Protein AF-A0A923VRP0-F1 (afdb_monomer_lite)

Structure (mmCIF, N/CA/C/O backbone):
data_AF-A0A923VRP0-F1
#
_entry.id   AF-A0A923VRP0-F1
#
loop_
_atom_site.group_PDB
_atom_site.id
_atom_site.type_symbol
_atom_site.label_atom_id
_atom_site.label_alt_id
_atom_site.label_comp_id
_atom_site.label_asym_id
_atom_site.label_entity_id
_atom_site.label_seq_id
_atom_site.pdbx_PDB_ins_code
_atom_site.Cartn_x
_atom_site.Cartn_y
_atom_site.Cartn_z
_atom_site.occupancy
_atom_site.B_iso_or_equiv
_atom_site.auth_seq_id
_atom_site.auth_comp_id
_atom_site.auth_asym_id
_atom_site.auth_atom_id
_atom_site.pdbx_PDB_model_num
ATOM 1 N N . MET A 1 1 ? 35.072 -9.575 -43.440 1.00 63.31 1 MET A N 1
ATOM 2 C CA . MET A 1 1 ? 34.930 -8.232 -42.820 1.00 63.31 1 MET A CA 1
ATOM 3 C C . MET A 1 1 ? 33.470 -7.856 -42.557 1.00 63.31 1 MET A C 1
ATOM 5 O O . MET A 1 1 ? 33.203 -7.221 -41.547 1.00 63.31 1 MET A O 1
ATOM 9 N N . SER A 1 2 ? 32.519 -8.255 -43.410 1.00 77.19 2 SER A N 1
ATOM 10 C CA . SER A 1 2 ? 31.075 -8.071 -43.173 1.00 77.19 2 SER A CA 1
ATOM 11 C C . SER A 1 2 ? 30.555 -8.844 -41.951 1.00 77.19 2 SER A C 1
ATOM 13 O O . SER A 1 2 ? 29.799 -8.286 -41.165 1.00 77.19 2 SER A O 1
ATOM 15 N N . GLU A 1 3 ? 31.011 -10.082 -41.735 1.00 80.25 3 GLU A N 1
ATOM 16 C CA . GLU A 1 3 ? 30.589 -10.917 -40.592 1.00 80.25 3 GLU A CA 1
ATOM 17 C C . GLU A 1 3 ? 30.989 -10.325 -39.232 1.00 80.25 3 GLU A C 1
ATOM 19 O O . GLU A 1 3 ? 30.172 -10.249 -38.318 1.00 80.25 3 GLU A O 1
ATOM 24 N N . SER A 1 4 ? 32.221 -9.819 -39.106 1.00 88.81 4 SER A N 1
ATOM 25 C CA . SER A 1 4 ? 32.680 -9.144 -37.888 1.00 88.81 4 SER A CA 1
ATOM 26 C C . SER A 1 4 ? 31.886 -7.866 -37.611 1.00 88.81 4 SER A C 1
ATOM 28 O O . SER A 1 4 ? 31.529 -7.605 -36.468 1.00 88.81 4 SER A O 1
ATOM 30 N N . LEU A 1 5 ? 31.567 -7.083 -38.648 1.00 90.88 5 LEU A N 1
ATOM 31 C CA . LEU A 1 5 ? 30.751 -5.875 -38.500 1.00 90.88 5 LEU A CA 1
ATOM 32 C C . LEU A 1 5 ? 29.321 -6.208 -38.058 1.00 90.88 5 LEU A C 1
ATOM 34 O O . LEU A 1 5 ? 28.798 -5.547 -37.165 1.00 90.88 5 LEU A O 1
ATOM 38 N N . ALA A 1 6 ? 28.713 -7.255 -38.621 1.00 90.69 6 ALA A N 1
ATOM 39 C CA . ALA A 1 6 ? 27.384 -7.712 -38.221 1.00 90.69 6 ALA A CA 1
ATOM 40 C C . ALA A 1 6 ? 27.342 -8.143 -36.743 1.00 90.69 6 ALA A C 1
ATOM 42 O O . ALA A 1 6 ? 26.419 -7.763 -36.022 1.00 90.69 6 ALA A O 1
ATOM 43 N N . LEU A 1 7 ? 28.367 -8.862 -36.268 1.00 92.69 7 LEU A N 1
ATOM 44 C CA . LEU A 1 7 ? 28.492 -9.243 -34.857 1.00 92.69 7 LEU A CA 1
ATOM 45 C C . LEU A 1 7 ? 28.600 -8.022 -33.935 1.00 92.69 7 LEU A C 1
ATOM 47 O O . LEU A 1 7 ? 27.875 -7.941 -32.945 1.00 92.69 7 LEU A O 1
ATOM 51 N N . TRP A 1 8 ? 29.454 -7.052 -34.271 1.00 94.19 8 TRP A N 1
ATOM 52 C CA . TRP A 1 8 ? 29.611 -5.830 -33.474 1.00 94.19 8 TRP A CA 1
ATOM 53 C C . TRP A 1 8 ? 28.339 -4.979 -33.440 1.00 94.19 8 TRP A C 1
ATOM 55 O O . TRP A 1 8 ? 27.974 -4.470 -32.381 1.00 94.19 8 TRP A O 1
ATOM 65 N N . ILE A 1 9 ? 27.627 -4.866 -34.564 1.00 93.75 9 ILE A N 1
ATOM 66 C CA . ILE A 1 9 ? 26.339 -4.163 -34.625 1.00 93.75 9 ILE A CA 1
ATOM 67 C C . ILE A 1 9 ? 25.303 -4.878 -33.753 1.00 93.75 9 ILE A C 1
ATOM 69 O O . ILE A 1 9 ? 24.656 -4.237 -32.927 1.00 93.75 9 ILE A O 1
ATOM 73 N N . SER A 1 10 ? 25.177 -6.202 -33.877 1.00 91.19 10 SER A N 1
ATOM 74 C CA . SER A 1 10 ? 24.257 -6.989 -33.048 1.00 91.19 10 SER A CA 1
ATOM 75 C C . SER A 1 10 ? 24.569 -6.845 -31.557 1.00 91.19 10 SER A C 1
ATOM 77 O O . SER A 1 10 ? 23.656 -6.684 -30.748 1.00 91.19 10 SER A O 1
ATOM 79 N N . ALA A 1 11 ? 25.850 -6.868 -31.181 1.00 90.56 11 ALA A N 1
ATOM 80 C CA . ALA A 1 11 ? 26.278 -6.680 -29.799 1.00 90.56 11 ALA A CA 1
ATOM 81 C C . ALA A 1 11 ? 25.928 -5.277 -29.275 1.00 90.56 11 ALA A C 1
ATOM 83 O O . ALA A 1 11 ? 25.394 -5.149 -28.173 1.00 90.56 11 ALA A O 1
ATOM 84 N N . ALA A 1 12 ? 26.166 -4.228 -30.069 1.00 92.38 12 ALA A N 1
ATOM 85 C CA . ALA A 1 12 ? 25.820 -2.856 -29.702 1.00 92.38 12 ALA A CA 1
ATOM 86 C C . ALA A 1 12 ? 24.303 -2.671 -29.521 1.00 92.38 12 ALA A C 1
ATOM 88 O O . ALA A 1 12 ? 23.871 -2.051 -28.547 1.00 92.38 12 ALA A O 1
ATOM 89 N N . VAL A 1 13 ? 23.493 -3.254 -30.414 1.00 91.75 13 VAL A N 1
ATOM 90 C CA . VAL A 1 13 ? 22.025 -3.239 -30.315 1.00 91.75 13 VAL A CA 1
ATOM 91 C C . VAL A 1 13 ? 21.561 -3.932 -29.036 1.00 91.75 13 VAL A C 1
ATOM 93 O O . VAL A 1 13 ? 20.775 -3.353 -28.287 1.00 91.75 13 VAL A O 1
ATOM 96 N N . LEU A 1 14 ? 22.076 -5.131 -28.742 1.00 88.31 14 LEU A N 1
ATOM 97 C CA . LEU A 1 14 ? 21.736 -5.866 -27.520 1.00 88.31 14 LEU A CA 1
ATOM 98 C C . LEU A 1 14 ? 22.118 -5.094 -26.253 1.00 88.31 14 LEU A C 1
ATOM 100 O O . LEU A 1 14 ? 21.339 -5.071 -25.297 1.00 88.31 14 LEU A O 1
ATOM 104 N N . LEU A 1 15 ? 23.280 -4.438 -26.247 1.00 89.69 15 LEU A N 1
ATOM 105 C CA . LEU A 1 15 ? 23.740 -3.637 -25.115 1.00 89.69 15 LEU A CA 1
ATOM 106 C C . LEU A 1 15 ? 22.813 -2.443 -24.880 1.00 89.69 15 LEU A C 1
ATOM 108 O O . LEU A 1 15 ? 22.281 -2.287 -23.781 1.00 89.69 15 LEU A O 1
ATOM 112 N N . PHE A 1 16 ? 22.576 -1.625 -25.908 1.00 90.19 16 PHE A N 1
ATOM 113 C CA . PHE A 1 16 ? 21.738 -0.432 -25.774 1.00 90.19 16 PHE A CA 1
ATOM 114 C C . PHE A 1 16 ? 20.305 -0.791 -25.363 1.00 90.19 16 PHE A C 1
ATOM 116 O O . PHE A 1 16 ? 19.703 -0.150 -24.499 1.00 90.19 16 PHE A O 1
ATOM 123 N N . TRP A 1 17 ? 19.777 -1.872 -25.930 1.00 87.44 17 TRP A N 1
ATOM 124 C CA . TRP A 1 17 ? 18.454 -2.381 -25.606 1.00 87.44 17 TRP A CA 1
ATOM 125 C C . TRP A 1 17 ? 18.354 -2.922 -24.170 1.00 87.44 17 TRP A C 1
ATOM 127 O O . TRP A 1 17 ? 17.382 -2.618 -23.474 1.00 87.44 17 TRP A O 1
ATOM 137 N N . SER A 1 18 ? 19.378 -3.632 -23.680 1.00 85.25 18 SER A N 1
ATOM 138 C CA . SER A 1 18 ? 19.443 -4.105 -22.287 1.00 85.25 18 SER A CA 1
ATOM 139 C C . SER A 1 18 ? 19.462 -2.942 -21.291 1.00 85.25 18 SER A C 1
ATOM 141 O O . SER A 1 18 ? 18.723 -2.957 -20.306 1.00 85.25 18 SER A O 1
ATOM 143 N N . VAL A 1 19 ? 20.248 -1.897 -21.575 1.00 89.88 19 VAL A N 1
ATOM 144 C CA . VAL A 1 19 ? 20.290 -0.670 -20.761 1.00 89.88 19 VAL A CA 1
ATOM 145 C C . VAL A 1 19 ? 18.926 0.026 -20.751 1.00 89.88 19 VAL A C 1
ATOM 147 O O . VAL A 1 19 ? 18.438 0.423 -19.692 1.00 89.88 19 VAL A O 1
ATOM 150 N N . GLY A 1 20 ? 18.269 0.131 -21.910 1.00 90.88 20 GLY A N 1
ATOM 151 C CA . GLY A 1 20 ? 16.928 0.708 -22.018 1.00 90.88 20 GLY A CA 1
ATOM 152 C C . GLY A 1 20 ? 15.885 -0.045 -21.185 1.00 90.88 20 GLY 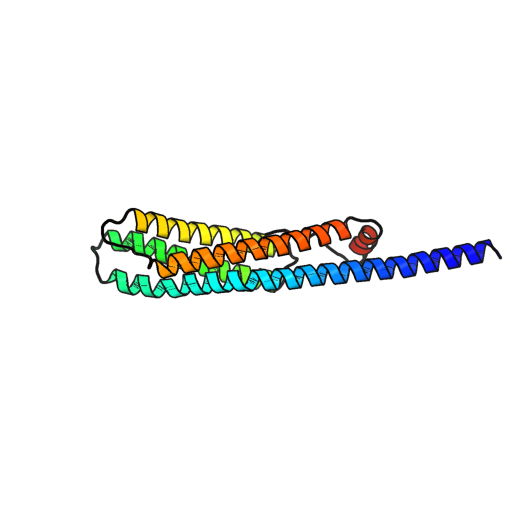A C 1
ATOM 153 O O . GLY A 1 20 ? 15.097 0.574 -20.464 1.00 90.88 20 GLY A O 1
ATOM 154 N N . ALA A 1 21 ? 15.902 -1.377 -21.233 1.00 88.50 21 ALA A N 1
ATOM 155 C CA . ALA A 1 21 ? 14.993 -2.211 -20.458 1.00 88.50 21 ALA A CA 1
ATOM 156 C C . ALA A 1 21 ? 15.256 -2.130 -18.948 1.00 88.50 21 ALA A C 1
ATOM 158 O O . ALA A 1 21 ? 14.307 -1.974 -18.179 1.00 88.50 21 ALA A O 1
ATOM 159 N N . TYR A 1 22 ? 16.522 -2.146 -18.523 1.00 88.88 22 TYR A N 1
ATOM 160 C CA . TYR A 1 22 ? 16.891 -1.952 -17.120 1.00 88.88 22 TYR A CA 1
ATOM 161 C C . TYR A 1 22 ? 16.396 -0.599 -16.590 1.00 88.88 22 TYR A C 1
ATOM 163 O O . TYR A 1 22 ? 15.708 -0.541 -15.570 1.00 88.88 22 TYR A O 1
ATOM 171 N N . ASN A 1 23 ? 16.643 0.488 -17.328 1.00 91.56 23 ASN A N 1
ATOM 172 C CA . ASN A 1 23 ? 16.182 1.825 -16.947 1.00 91.56 23 ASN A CA 1
ATOM 173 C C . ASN A 1 23 ? 14.650 1.911 -16.862 1.00 91.56 23 ASN A C 1
ATOM 175 O O . ASN A 1 23 ? 14.111 2.573 -15.972 1.00 91.56 23 ASN A O 1
ATOM 179 N N . ARG A 1 24 ? 13.928 1.220 -17.756 1.00 91.81 24 ARG A N 1
ATOM 180 C CA . ARG A 1 24 ? 12.463 1.108 -17.680 1.00 91.81 24 ARG A CA 1
ATOM 181 C C . ARG A 1 24 ? 12.020 0.401 -16.395 1.00 91.81 24 ARG A C 1
ATOM 183 O O . ARG A 1 24 ? 11.115 0.908 -15.738 1.00 91.81 24 ARG A O 1
ATOM 190 N N . LEU A 1 25 ? 12.644 -0.721 -16.028 1.00 91.06 25 LEU A N 1
ATOM 191 C CA . LEU A 1 25 ? 12.311 -1.460 -14.804 1.00 91.06 25 LEU A CA 1
ATOM 192 C C . LEU A 1 25 ? 12.580 -0.640 -13.541 1.00 91.06 25 LEU A C 1
ATOM 194 O O . LEU A 1 25 ? 11.729 -0.586 -12.658 1.00 91.06 25 LEU A O 1
ATOM 198 N N . VAL A 1 26 ? 13.721 0.051 -13.475 1.00 92.00 26 VAL A N 1
ATOM 199 C CA . VAL A 1 26 ? 14.051 0.943 -12.351 1.00 92.00 26 VAL A CA 1
ATOM 200 C C . VAL A 1 26 ? 13.012 2.056 -12.215 1.00 92.00 26 VAL A C 1
ATOM 202 O O . VAL A 1 26 ? 12.545 2.328 -11.110 1.00 92.00 26 VAL A O 1
ATOM 205 N N . ARG A 1 27 ? 12.587 2.657 -13.333 1.00 94.69 27 ARG A N 1
ATOM 206 C CA . ARG A 1 27 ? 11.542 3.689 -13.330 1.00 94.69 27 ARG A CA 1
ATOM 207 C C . ARG A 1 27 ? 10.198 3.152 -12.836 1.00 94.69 27 ARG A C 1
ATOM 209 O O . ARG A 1 27 ? 9.552 3.814 -12.034 1.00 94.69 27 ARG A O 1
ATOM 216 N N . LEU A 1 28 ? 9.784 1.968 -13.287 1.00 94.56 28 LEU A N 1
ATOM 217 C CA . LEU A 1 28 ? 8.538 1.342 -12.828 1.00 94.56 28 LEU A CA 1
ATOM 218 C C . LEU A 1 28 ? 8.600 0.987 -11.343 1.00 94.56 28 LEU A C 1
ATOM 220 O O . LEU A 1 28 ? 7.655 1.255 -10.612 1.00 94.56 28 LEU A O 1
ATOM 224 N N . ARG A 1 29 ? 9.741 0.475 -10.873 1.00 93.62 29 ARG A N 1
ATOM 225 C CA . ARG A 1 29 ? 9.968 0.227 -9.448 1.00 93.62 29 ARG A CA 1
ATOM 226 C C . ARG A 1 29 ? 9.809 1.510 -8.632 1.00 93.62 29 ARG A C 1
ATOM 228 O O . ARG A 1 29 ? 9.112 1.503 -7.626 1.00 93.62 29 ARG A O 1
ATOM 235 N N . ALA A 1 30 ? 10.411 2.613 -9.080 1.00 94.94 30 ALA A N 1
ATOM 236 C CA . ALA A 1 30 ? 10.257 3.913 -8.433 1.00 94.94 30 ALA A CA 1
ATOM 237 C C . ALA A 1 30 ? 8.797 4.405 -8.449 1.00 94.94 30 ALA A C 1
ATOM 239 O O . ALA A 1 30 ? 8.332 4.941 -7.448 1.00 94.94 30 ALA A O 1
ATOM 240 N N . ALA A 1 31 ? 8.058 4.178 -9.540 1.00 96.25 31 ALA A N 1
ATOM 241 C CA . ALA A 1 31 ? 6.637 4.515 -9.624 1.00 96.25 31 ALA A CA 1
ATOM 242 C C . ALA A 1 31 ? 5.792 3.742 -8.596 1.00 96.25 31 ALA A C 1
ATOM 244 O O . ALA A 1 31 ? 4.943 4.345 -7.947 1.00 96.25 31 ALA A O 1
ATOM 245 N N . VAL A 1 32 ? 6.069 2.450 -8.381 1.00 96.06 32 VAL A N 1
ATOM 246 C CA . VAL A 1 32 ? 5.401 1.655 -7.334 1.00 96.06 32 VAL A CA 1
ATOM 247 C C . VAL A 1 32 ? 5.694 2.215 -5.939 1.00 96.06 32 VAL A C 1
ATOM 249 O O . VAL A 1 32 ? 4.776 2.358 -5.138 1.00 96.06 32 VAL A O 1
ATOM 252 N N . LEU A 1 33 ? 6.947 2.591 -5.650 1.00 95.56 33 LEU A N 1
ATOM 253 C CA . LEU A 1 33 ? 7.315 3.192 -4.359 1.00 95.56 33 LEU A CA 1
ATOM 254 C C . LEU A 1 33 ? 6.601 4.529 -4.113 1.00 95.56 33 LEU A C 1
ATOM 256 O O . LEU A 1 33 ? 6.126 4.781 -3.009 1.00 95.56 33 LEU A O 1
ATOM 260 N N . LEU A 1 34 ? 6.505 5.373 -5.143 1.00 96.50 34 LEU A N 1
ATOM 261 C CA . LEU A 1 34 ? 5.777 6.641 -5.066 1.00 96.50 34 LEU A CA 1
ATOM 262 C C . LEU A 1 34 ? 4.274 6.419 -4.861 1.00 96.50 34 LEU A C 1
ATOM 264 O O . LEU A 1 34 ? 3.664 7.107 -4.046 1.00 96.50 34 LEU A O 1
ATOM 268 N N . ALA A 1 35 ? 3.683 5.447 -5.558 1.00 96.12 35 ALA A N 1
ATOM 269 C CA . ALA A 1 35 ? 2.276 5.106 -5.385 1.00 96.12 35 ALA A CA 1
ATOM 270 C C . ALA A 1 35 ? 1.994 4.532 -3.985 1.00 96.12 35 ALA A C 1
ATOM 272 O O . ALA A 1 35 ? 0.996 4.896 -3.371 1.00 96.12 35 ALA A O 1
ATOM 273 N N . PHE A 1 36 ? 2.902 3.719 -3.433 1.00 96.69 36 PHE A N 1
ATOM 274 C CA . PHE A 1 36 ? 2.786 3.231 -2.056 1.00 96.69 36 PHE A CA 1
ATOM 275 C C . PHE A 1 36 ? 2.818 4.377 -1.040 1.00 96.69 36 PHE A C 1
ATOM 277 O O . PHE A 1 36 ? 2.005 4.410 -0.122 1.00 96.69 36 PHE A O 1
ATOM 284 N N . ALA A 1 37 ? 3.711 5.355 -1.221 1.00 95.88 37 ALA A N 1
ATOM 285 C CA . ALA A 1 37 ? 3.769 6.524 -0.345 1.00 95.88 37 ALA A CA 1
ATOM 286 C C . ALA A 1 37 ? 2.447 7.319 -0.343 1.00 95.88 37 ALA A C 1
ATOM 288 O O . ALA A 1 37 ? 2.066 7.866 0.689 1.00 95.88 37 ALA A O 1
ATOM 289 N N . ALA A 1 38 ? 1.724 7.347 -1.469 1.00 95.75 38 ALA A N 1
ATOM 290 C CA . ALA A 1 38 ? 0.395 7.952 -1.546 1.00 95.75 38 ALA A CA 1
ATOM 291 C C . ALA A 1 38 ? -0.686 7.132 -0.815 1.00 95.75 38 ALA A C 1
ATOM 293 O O . ALA A 1 38 ? -1.626 7.715 -0.281 1.00 95.75 38 ALA A O 1
ATOM 294 N N . VAL A 1 39 ? -0.555 5.801 -0.765 1.00 96.00 39 VAL A N 1
ATOM 295 C CA . VAL A 1 39 ? -1.434 4.922 0.028 1.00 96.00 39 VAL A CA 1
ATOM 296 C C . VAL A 1 39 ? -1.165 5.068 1.522 1.00 96.00 39 VAL A C 1
ATOM 298 O O . VAL A 1 39 ? -2.102 5.084 2.311 1.00 96.00 39 VAL A O 1
ATOM 301 N N . GLU A 1 40 ? 0.095 5.214 1.927 1.00 96.25 40 GLU A N 1
ATOM 302 C CA . GLU A 1 40 ? 0.469 5.265 3.342 1.00 96.25 40 GLU A CA 1
ATOM 303 C C . GLU A 1 40 ? -0.226 6.402 4.104 1.00 96.25 40 GLU A C 1
ATOM 305 O O . GLU A 1 40 ? -0.610 6.210 5.255 1.00 96.25 40 GLU A O 1
ATOM 310 N N . VAL A 1 41 ? -0.410 7.565 3.473 1.00 96.25 41 VAL A N 1
ATOM 311 C CA . VAL A 1 41 ? -1.004 8.749 4.117 1.00 96.25 41 VAL A CA 1
ATOM 312 C C . VAL A 1 41 ? -2.394 8.451 4.702 1.00 96.25 41 VAL A C 1
ATOM 314 O O . VAL A 1 41 ? -2.524 8.518 5.925 1.00 96.25 41 VAL A O 1
ATOM 317 N N . PRO A 1 42 ? -3.413 8.053 3.911 1.00 96.69 42 PRO A N 1
ATOM 318 C CA . PRO A 1 42 ? -4.726 7.732 4.467 1.00 96.69 42 PRO A CA 1
ATOM 319 C C . PRO A 1 42 ? -4.704 6.522 5.412 1.00 96.69 42 PRO A C 1
ATOM 321 O O . PRO A 1 42 ? -5.472 6.507 6.367 1.00 96.69 42 PRO A O 1
ATOM 324 N N . LEU A 1 43 ? -3.821 5.529 5.214 1.00 96.25 43 LEU A N 1
ATOM 325 C CA . LEU A 1 43 ? -3.715 4.396 6.150 1.00 96.25 43 LEU A CA 1
ATOM 326 C C . LEU A 1 43 ? -3.233 4.845 7.539 1.00 96.25 43 LEU A C 1
ATOM 328 O O . LEU A 1 43 ? -3.738 4.369 8.553 1.00 96.25 43 LEU A O 1
ATOM 332 N N . ARG A 1 44 ? -2.275 5.778 7.604 1.00 96.56 44 ARG A N 1
ATOM 333 C CA . ARG A 1 44 ? -1.807 6.353 8.874 1.00 96.56 44 ARG A CA 1
ATOM 334 C C . ARG A 1 44 ? -2.879 7.192 9.542 1.00 96.56 44 ARG A C 1
ATOM 336 O O . ARG A 1 44 ? -3.111 7.016 10.732 1.00 96.56 44 ARG A O 1
ATOM 343 N N . GLU A 1 45 ? -3.555 8.042 8.773 1.00 96.62 45 GLU A N 1
ATOM 344 C CA . GLU A 1 45 ? -4.670 8.850 9.273 1.00 96.62 45 GLU A CA 1
ATOM 345 C C . GLU A 1 45 ? -5.792 7.958 9.839 1.00 96.62 45 GLU A C 1
ATOM 347 O O . GLU A 1 45 ? -6.347 8.277 10.886 1.00 96.62 45 GLU A O 1
ATOM 352 N N . GLN A 1 46 ? -6.084 6.803 9.222 1.00 94.50 46 GLN A N 1
ATOM 353 C CA . GLN A 1 46 ? -7.051 5.830 9.758 1.00 94.50 46 GLN A CA 1
ATOM 354 C C . GLN A 1 46 ? -6.608 5.228 11.097 1.00 94.50 46 GLN A C 1
ATOM 356 O O . GLN A 1 46 ? -7.419 5.111 12.017 1.00 94.50 46 GLN A O 1
ATOM 361 N N . VAL A 1 47 ? -5.332 4.850 11.224 1.00 94.31 47 VAL A N 1
ATOM 362 C CA . VAL A 1 47 ? -4.777 4.332 12.485 1.00 94.31 47 VAL A CA 1
ATOM 363 C C . VAL A 1 47 ? -4.846 5.395 13.582 1.00 94.31 47 VAL A C 1
ATOM 365 O O . VAL A 1 47 ? -5.286 5.098 14.691 1.00 94.31 47 VAL A O 1
ATOM 368 N N . GLU A 1 48 ? -4.446 6.628 13.276 1.00 94.62 48 GLU A N 1
ATOM 369 C CA . GLU A 1 48 ? -4.486 7.755 14.213 1.00 94.62 48 GLU A CA 1
ATOM 370 C C . GLU A 1 48 ? -5.926 8.071 14.643 1.00 94.62 48 GLU A C 1
ATOM 372 O O . GLU A 1 48 ? -6.191 8.230 15.838 1.00 94.62 48 GLU A O 1
ATOM 377 N N . LEU A 1 49 ? -6.874 8.068 13.698 1.00 93.25 49 LEU A N 1
ATOM 378 C CA . LEU A 1 49 ? -8.295 8.254 13.982 1.00 93.25 49 LEU A CA 1
ATOM 379 C C . LEU A 1 49 ? -8.807 7.159 14.928 1.00 93.25 49 LEU A C 1
ATOM 381 O O . LEU A 1 49 ? -9.355 7.481 15.980 1.00 93.25 49 LEU A O 1
ATOM 385 N N . ALA A 1 50 ? -8.553 5.881 14.631 1.00 90.56 50 ALA A N 1
ATOM 386 C CA . ALA A 1 50 ? -8.958 4.769 15.494 1.00 90.56 50 ALA A CA 1
ATOM 387 C C . ALA A 1 50 ? -8.361 4.873 16.911 1.00 90.56 50 ALA A C 1
ATOM 389 O O . ALA A 1 50 ? -9.068 4.686 17.902 1.00 90.56 50 ALA A O 1
ATOM 390 N N . GLN A 1 51 ? -7.079 5.231 17.030 1.00 89.44 51 GLN A N 1
ATOM 391 C CA . GLN A 1 51 ? -6.417 5.414 18.326 1.00 89.44 51 GLN A CA 1
ATOM 392 C C . GLN A 1 51 ? -6.991 6.592 19.120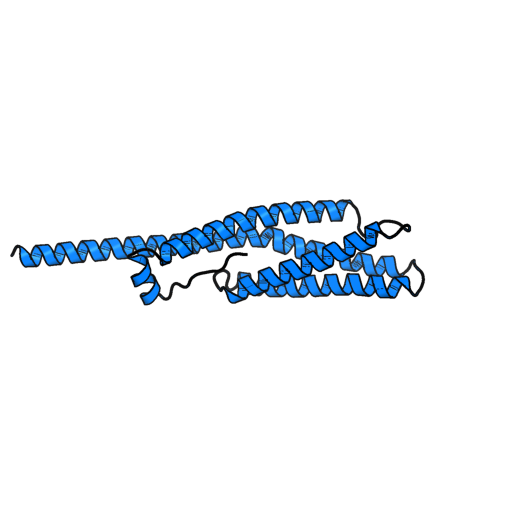 1.00 89.44 51 GLN A C 1
ATOM 394 O O . GLN A 1 51 ? -7.136 6.494 20.339 1.00 89.44 51 GLN A O 1
ATOM 399 N N . SER A 1 52 ? -7.369 7.683 18.448 1.00 88.56 52 SER A N 1
ATOM 400 C CA . SER A 1 52 ? -8.001 8.842 19.092 1.00 88.56 52 SER A CA 1
ATOM 401 C C . SER A 1 52 ? -9.403 8.555 19.641 1.00 88.56 52 SER A C 1
ATOM 403 O O . SER A 1 52 ? -9.892 9.309 20.481 1.00 88.56 52 SER A O 1
ATOM 405 N N . CYS A 1 53 ? -10.028 7.448 19.226 1.00 83.06 53 CYS A N 1
ATOM 406 C CA . CYS A 1 53 ? -11.317 7.019 19.759 1.00 83.06 53 CYS A CA 1
ATOM 407 C C . CYS A 1 53 ? -11.189 6.288 21.109 1.00 83.06 53 CYS A C 1
ATOM 409 O O . CYS A 1 53 ? -12.124 6.313 21.903 1.00 83.06 53 CYS A O 1
ATOM 411 N N . LEU A 1 54 ? -10.039 5.668 21.412 1.00 81.38 54 LEU A N 1
ATOM 412 C CA . LEU A 1 54 ? -9.853 4.858 22.629 1.00 81.38 54 LEU A CA 1
ATOM 413 C C . LEU A 1 54 ? -10.078 5.635 23.945 1.00 81.38 54 LEU A C 1
ATOM 415 O O . LEU A 1 54 ? -10.672 5.082 24.862 1.00 81.38 54 LEU A O 1
ATOM 419 N N . PRO A 1 55 ? -9.681 6.913 24.091 1.00 72.94 55 PRO A N 1
ATOM 420 C CA . PRO A 1 55 ? -9.996 7.680 25.298 1.00 72.94 55 PRO A CA 1
ATOM 421 C C . PRO A 1 55 ? -11.497 7.956 25.497 1.00 72.94 55 PRO A C 1
ATOM 423 O O . PRO A 1 55 ? -11.930 8.168 26.628 1.00 72.94 55 PRO A O 1
ATOM 426 N N . LEU A 1 56 ? -12.304 7.953 24.426 1.00 68.06 56 LEU A N 1
ATOM 427 C CA . LEU A 1 56 ? -13.759 8.149 24.515 1.00 68.06 56 LEU A CA 1
ATOM 428 C C . LEU A 1 56 ? -14.442 6.954 25.198 1.00 68.06 56 LEU A C 1
ATOM 430 O O . LEU A 1 56 ? -15.431 7.136 25.912 1.00 68.06 56 LEU A O 1
ATOM 434 N N . SER A 1 57 ? -13.879 5.749 25.054 1.00 65.25 57 SER A N 1
ATOM 435 C CA . SER A 1 57 ? -14.376 4.544 25.727 1.00 65.25 57 SER A CA 1
ATOM 436 C C . SER A 1 57 ? -14.199 4.611 27.245 1.00 65.25 57 SER A C 1
ATOM 438 O O . SER A 1 57 ? -15.079 4.214 28.003 1.00 65.25 57 SER A O 1
ATOM 440 N N . ALA A 1 58 ? -13.073 5.160 27.710 1.00 64.19 58 ALA A N 1
ATOM 441 C CA . ALA A 1 58 ? -12.794 5.290 29.138 1.00 64.19 58 ALA A CA 1
ATOM 442 C C . ALA A 1 58 ? -13.759 6.269 29.828 1.00 64.19 58 ALA A C 1
ATOM 444 O O . ALA A 1 58 ? -14.113 6.074 30.988 1.00 64.19 58 ALA A O 1
ATOM 445 N N . ASN A 1 59 ? -14.202 7.305 29.110 1.00 60.47 59 ASN A N 1
ATOM 446 C CA . ASN A 1 59 ? -15.135 8.302 29.635 1.00 60.47 59 ASN A CA 1
ATOM 447 C C . ASN A 1 59 ? -16.594 7.818 29.629 1.00 60.47 59 ASN A C 1
ATOM 449 O O . ASN A 1 59 ? -17.344 8.164 30.538 1.00 60.47 59 ASN A O 1
ATOM 453 N N . SER A 1 60 ? -16.998 7.019 28.637 1.00 57.16 60 SER A N 1
ATOM 454 C CA . SER A 1 60 ? -18.353 6.440 28.559 1.00 57.16 60 SER A CA 1
ATOM 455 C C . SER A 1 60 ? -18.578 5.326 29.588 1.00 57.16 60 SER A C 1
ATOM 457 O O . SER A 1 60 ? -19.670 5.218 30.141 1.00 57.16 60 SER A O 1
ATOM 459 N N . ALA A 1 61 ? -17.528 4.583 29.956 1.00 53.34 61 ALA A N 1
ATOM 460 C CA . ALA A 1 61 ? -17.593 3.539 30.983 1.00 53.34 61 ALA A CA 1
ATOM 461 C C . ALA A 1 61 ? -17.998 4.037 32.390 1.00 53.34 61 ALA A C 1
ATOM 463 O O . ALA A 1 61 ? -18.347 3.235 33.251 1.00 53.34 61 ALA A O 1
ATOM 464 N N . GLY A 1 62 ? -17.968 5.351 32.648 1.00 52.28 62 GLY A N 1
ATOM 465 C CA . GLY A 1 62 ? -18.403 5.931 33.921 1.00 52.28 62 GLY A CA 1
ATOM 466 C C . GLY A 1 62 ? -19.921 6.107 34.076 1.00 52.28 62 GLY A C 1
ATOM 467 O O . GLY A 1 62 ? -20.355 6.449 35.176 1.00 52.28 62 GLY A O 1
ATOM 468 N N . MET A 1 63 ? -20.721 5.928 33.012 1.00 53.69 63 MET A N 1
ATOM 469 C CA . MET A 1 63 ? -22.126 6.371 32.964 1.00 53.69 63 MET A CA 1
ATOM 470 C C . MET A 1 63 ? -23.206 5.271 32.804 1.00 53.69 63 MET A C 1
ATOM 472 O O . MET A 1 63 ? -24.375 5.603 32.998 1.00 53.69 63 MET A O 1
ATOM 476 N N . GLN A 1 64 ? -22.889 4.002 32.495 1.00 52.09 64 GLN A N 1
ATOM 477 C CA . GLN A 1 64 ? -23.891 2.945 32.204 1.00 52.09 64 GLN A CA 1
ATOM 478 C C . GLN A 1 64 ? -23.756 1.659 33.057 1.00 52.09 64 GLN A C 1
ATOM 480 O O . GLN A 1 64 ? -22.705 1.392 33.624 1.00 52.09 64 GLN A O 1
ATOM 485 N N . GLU A 1 65 ? -24.850 0.886 33.175 1.00 54.47 65 GLU A N 1
ATOM 486 C CA . GLU A 1 65 ? -25.007 -0.335 33.998 1.00 54.47 65 GLU A CA 1
ATOM 487 C C . GLU A 1 65 ? -24.032 -1.486 33.656 1.00 54.47 65 GLU A C 1
ATOM 489 O O . GLU A 1 65 ? -23.730 -1.757 32.495 1.00 54.47 65 GLU A O 1
ATOM 494 N N . ASP A 1 66 ? -23.630 -2.221 34.702 1.00 56.75 66 ASP A N 1
ATOM 495 C CA . ASP A 1 66 ? -22.506 -3.177 34.815 1.00 56.75 66 ASP A CA 1
ATOM 496 C C . ASP A 1 66 ? -22.382 -4.255 33.710 1.00 56.75 66 ASP A C 1
ATOM 498 O O . ASP A 1 66 ? -21.288 -4.733 33.433 1.00 56.75 66 ASP A O 1
ATOM 502 N N . VAL A 1 67 ? -23.479 -4.635 33.040 1.00 55.44 67 VAL A N 1
ATOM 503 C CA . VAL A 1 67 ? -23.475 -5.694 32.003 1.00 55.44 67 VAL A CA 1
ATOM 504 C C . VAL A 1 67 ? -23.201 -5.145 30.597 1.00 55.44 67 VAL A C 1
ATOM 506 O O . VAL A 1 67 ? -22.525 -5.802 29.814 1.00 55.44 67 VAL A O 1
ATOM 509 N N . LEU A 1 68 ? -23.664 -3.930 30.276 1.00 59.78 68 LEU A N 1
ATOM 510 C CA . LEU A 1 68 ? -23.389 -3.291 28.976 1.00 59.78 68 LEU A CA 1
ATOM 511 C C . LEU A 1 68 ? -21.944 -2.774 28.887 1.00 59.78 68 LEU A C 1
ATOM 513 O O . LEU A 1 68 ? -21.400 -2.608 27.796 1.00 59.78 68 LEU A O 1
A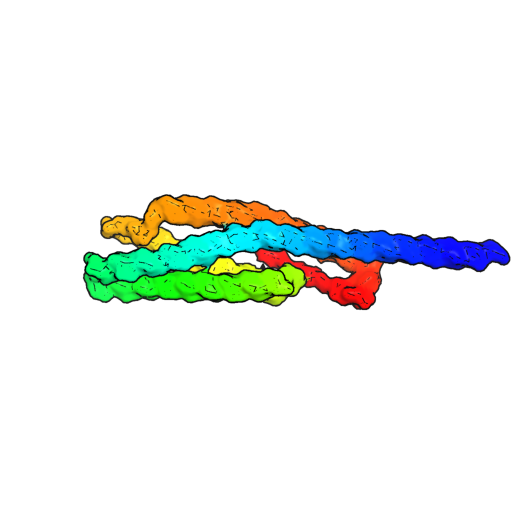TOM 517 N N . LEU A 1 69 ? -21.306 -2.551 30.041 1.00 61.97 69 LEU A N 1
ATOM 518 C CA . LEU A 1 69 ? -19.916 -2.108 30.132 1.00 61.97 69 LEU A CA 1
ATOM 519 C C . LEU A 1 69 ? -18.923 -3.152 29.601 1.00 61.97 69 LEU A C 1
ATOM 521 O O . LEU A 1 69 ? -17.944 -2.773 28.953 1.00 61.97 69 LEU A O 1
ATOM 525 N N . ASP A 1 70 ? -19.158 -4.444 29.851 1.00 65.94 70 ASP A N 1
ATOM 526 C CA . ASP A 1 70 ? -18.212 -5.508 29.486 1.00 65.94 70 ASP A CA 1
ATOM 527 C C . ASP A 1 70 ? -18.158 -5.704 27.959 1.00 65.94 70 ASP A C 1
ATOM 529 O O . ASP A 1 70 ? -17.080 -5.638 27.358 1.00 65.94 70 ASP A O 1
ATOM 533 N N . ASP A 1 71 ? -19.323 -5.784 27.303 1.00 70.56 71 ASP A N 1
ATOM 534 C CA . ASP A 1 71 ? -19.431 -5.919 25.843 1.00 70.56 71 ASP A CA 1
ATOM 535 C C . ASP A 1 71 ? -18.850 -4.699 25.110 1.00 70.56 71 ASP A C 1
ATOM 537 O O . ASP A 1 71 ? -18.022 -4.858 24.205 1.00 70.56 71 ASP A O 1
ATOM 541 N N . MET A 1 72 ? -19.175 -3.477 25.546 1.00 72.31 72 MET A N 1
ATOM 542 C CA . MET A 1 72 ? -18.599 -2.255 24.973 1.00 72.31 72 MET A CA 1
ATOM 543 C C . MET A 1 72 ? -17.080 -2.195 25.146 1.00 72.31 72 MET A C 1
ATOM 545 O O . MET A 1 72 ? -16.352 -1.885 24.198 1.00 72.31 72 MET A O 1
ATOM 549 N N . SER A 1 73 ? -16.563 -2.532 26.331 1.00 76.12 73 SER A N 1
ATOM 550 C CA . SER A 1 73 ? -15.117 -2.552 26.579 1.00 76.12 73 SER A CA 1
ATOM 551 C C . SER A 1 73 ? -14.384 -3.561 25.679 1.00 76.12 73 SER A C 1
ATOM 553 O O . SER A 1 73 ? -13.274 -3.293 25.198 1.00 76.12 73 SER A O 1
ATOM 555 N N . SER A 1 74 ? -15.024 -4.694 25.373 1.00 81.50 74 SER A N 1
ATOM 556 C CA . SER A 1 74 ? -14.492 -5.717 24.472 1.00 81.50 74 SER A CA 1
ATOM 557 C C . SER A 1 74 ? -14.399 -5.221 23.020 1.00 81.50 74 SER A C 1
ATOM 559 O O . SER A 1 74 ? -13.408 -5.479 22.331 1.00 81.50 74 SER A O 1
ATOM 561 N N . LEU A 1 75 ? -15.376 -4.429 22.566 1.00 84.44 75 LEU A N 1
ATOM 562 C CA . LEU A 1 75 ? -15.388 -3.848 21.224 1.00 84.44 75 LEU A CA 1
ATOM 563 C C . LEU A 1 75 ? -14.306 -2.771 21.068 1.00 84.44 75 LEU A C 1
ATOM 565 O O . LEU A 1 75 ? -13.528 -2.804 20.109 1.00 84.44 75 LEU A O 1
ATOM 569 N N . TRP A 1 76 ? -14.179 -1.881 22.054 1.00 83.62 76 TRP A N 1
ATOM 570 C CA . TRP A 1 76 ? -13.138 -0.852 22.083 1.00 83.62 76 TRP A CA 1
ATOM 571 C C . TRP A 1 76 ? -11.724 -1.439 22.171 1.00 83.62 76 TRP A C 1
ATOM 573 O O . TRP A 1 76 ? -10.822 -1.010 21.445 1.00 83.62 76 TRP A O 1
ATOM 583 N N . SER A 1 77 ? -11.517 -2.455 23.013 1.00 85.44 77 SER A N 1
ATOM 584 C CA . SER A 1 77 ? -10.228 -3.155 23.095 1.00 85.44 77 SER A CA 1
ATOM 585 C C . SER A 1 77 ? -9.903 -3.915 21.805 1.00 85.44 77 SER A C 1
ATOM 587 O O . SER A 1 77 ? -8.754 -3.890 21.355 1.00 85.44 77 SER A O 1
ATOM 589 N N . GLY A 1 78 ? -10.908 -4.506 21.150 1.00 88.81 78 GLY A N 1
ATOM 590 C CA . GLY A 1 78 ? -10.783 -5.115 19.827 1.00 88.81 78 GLY A CA 1
ATOM 591 C C . GLY A 1 78 ? -10.362 -4.113 18.747 1.00 88.81 78 GLY A C 1
ATOM 592 O O . GLY A 1 78 ? -9.459 -4.408 17.961 1.00 88.81 78 GLY A O 1
ATOM 593 N N . LEU A 1 79 ? -10.950 -2.911 18.738 1.00 89.69 79 LEU A N 1
ATOM 594 C CA . LEU A 1 79 ? -10.560 -1.828 17.830 1.00 89.69 79 LEU A CA 1
ATOM 595 C C . LEU A 1 79 ? -9.117 -1.369 18.086 1.00 89.69 79 LEU A C 1
ATOM 597 O O . LEU A 1 79 ? -8.339 -1.225 17.143 1.00 89.69 79 LEU A O 1
ATOM 601 N N . GLY A 1 80 ? -8.729 -1.196 19.352 1.00 90.12 80 GLY A N 1
ATOM 602 C CA . GLY A 1 80 ? -7.360 -0.829 19.723 1.00 90.12 80 GLY A CA 1
ATOM 603 C C . GLY A 1 80 ? -6.329 -1.886 19.314 1.00 90.12 80 GLY A C 1
ATOM 604 O O . GLY A 1 80 ? -5.268 -1.554 18.779 1.00 90.12 80 GLY A O 1
ATOM 605 N N . ALA A 1 81 ? -6.648 -3.169 19.497 1.00 92.25 81 ALA A N 1
ATOM 606 C CA . ALA A 1 81 ? -5.804 -4.272 19.045 1.00 92.25 81 ALA A CA 1
ATOM 607 C C . ALA A 1 81 ? -5.657 -4.286 17.514 1.00 92.25 81 ALA A C 1
ATOM 609 O O . ALA A 1 81 ? -4.537 -4.403 17.009 1.00 92.25 81 ALA A O 1
ATOM 610 N N . ALA A 1 82 ? -6.758 -4.090 16.780 1.00 94.38 82 ALA A N 1
ATOM 611 C CA . ALA A 1 82 ? -6.743 -3.977 15.324 1.00 94.38 82 ALA A CA 1
ATOM 612 C C . ALA A 1 82 ? -5.909 -2.773 14.848 1.00 94.38 82 ALA A C 1
ATOM 614 O O . ALA A 1 82 ? -5.111 -2.913 13.921 1.00 94.38 82 ALA A O 1
ATOM 615 N N . ALA A 1 83 ? -6.014 -1.619 15.519 1.00 94.25 83 ALA A N 1
ATOM 616 C CA . ALA A 1 83 ? -5.201 -0.428 15.250 1.00 94.25 83 ALA A CA 1
ATOM 617 C C . ALA A 1 83 ? -3.708 -0.681 15.417 1.00 94.25 83 ALA A C 1
ATOM 619 O O . ALA A 1 83 ? -2.917 -0.318 14.547 1.00 94.25 83 ALA A O 1
ATOM 620 N N . ASN A 1 84 ? -3.321 -1.351 16.498 1.00 93.88 84 ASN A N 1
ATOM 621 C CA . ASN A 1 84 ? -1.923 -1.677 16.753 1.00 93.88 84 ASN A CA 1
ATOM 622 C C . ASN A 1 84 ? -1.377 -2.691 15.740 1.00 93.88 84 ASN A C 1
ATOM 624 O O . ASN A 1 84 ? -0.268 -2.514 15.230 1.00 93.88 84 ASN A O 1
ATOM 628 N N . GLN A 1 85 ? -2.156 -3.724 15.404 1.00 95.06 85 GLN A N 1
ATOM 629 C CA . GLN A 1 85 ? -1.777 -4.697 14.378 1.00 95.06 85 GLN A CA 1
ATOM 630 C C . GLN A 1 85 ? -1.617 -4.030 13.006 1.00 95.06 85 GLN A C 1
ATOM 632 O O . GLN A 1 85 ? -0.633 -4.277 12.305 1.00 95.06 85 GLN A O 1
ATOM 637 N N . PHE A 1 86 ? -2.552 -3.154 12.640 1.00 95.69 86 PHE A N 1
ATOM 638 C CA . PHE A 1 86 ? -2.489 -2.387 11.404 1.00 95.69 86 PHE A CA 1
ATOM 639 C C . PHE A 1 86 ? -1.251 -1.482 11.388 1.00 95.69 86 PHE A C 1
ATOM 641 O O . PHE A 1 86 ? -0.437 -1.607 10.473 1.00 95.69 86 PHE A O 1
ATOM 648 N N . ALA A 1 87 ? -1.004 -0.691 12.433 1.00 95.81 87 ALA A N 1
ATOM 649 C CA . ALA A 1 87 ? 0.197 0.141 12.540 1.00 95.81 87 ALA A CA 1
ATOM 650 C C . ALA A 1 87 ? 1.500 -0.665 12.359 1.00 95.81 87 ALA A C 1
ATOM 652 O O . ALA A 1 87 ? 2.393 -0.253 11.614 1.00 95.81 87 ALA A O 1
ATOM 653 N N . ALA A 1 88 ? 1.597 -1.841 12.988 1.00 95.44 88 ALA A N 1
ATOM 654 C CA . ALA A 1 88 ? 2.758 -2.722 12.866 1.00 95.44 88 ALA A CA 1
ATOM 655 C C . ALA A 1 88 ? 2.931 -3.269 11.438 1.00 95.44 88 ALA A C 1
ATOM 657 O O . ALA A 1 88 ? 4.033 -3.234 10.885 1.00 95.44 88 ALA A O 1
ATOM 658 N N . SER A 1 89 ? 1.844 -3.732 10.811 1.00 95.88 89 SER A N 1
ATOM 659 C CA . SER A 1 89 ? 1.870 -4.219 9.425 1.00 95.88 89 SER A CA 1
ATOM 660 C C . SER A 1 89 ? 2.226 -3.113 8.425 1.00 95.88 89 SER A C 1
ATOM 662 O O . SER A 1 89 ? 2.989 -3.350 7.489 1.00 95.88 89 SER A O 1
ATOM 664 N N . LEU A 1 90 ? 1.757 -1.884 8.667 1.00 95.81 90 LEU A N 1
ATOM 665 C CA . LEU A 1 90 ? 2.054 -0.715 7.848 1.00 95.81 90 LEU A CA 1
ATOM 666 C C . LEU A 1 90 ? 3.531 -0.330 7.944 1.00 95.81 90 LEU A C 1
ATOM 668 O O . LEU A 1 90 ? 4.157 -0.052 6.923 1.00 95.81 90 LEU A O 1
ATOM 672 N N . ALA A 1 91 ? 4.115 -0.379 9.144 1.00 94.69 91 ALA A N 1
ATOM 673 C CA . ALA A 1 91 ? 5.549 -0.172 9.328 1.00 94.69 91 ALA A CA 1
ATOM 674 C C . ALA A 1 91 ? 6.381 -1.223 8.567 1.00 94.69 91 ALA A C 1
ATOM 676 O O . ALA A 1 91 ? 7.358 -0.871 7.902 1.00 94.69 91 ALA A O 1
ATOM 677 N N . GLY A 1 92 ? 5.963 -2.495 8.601 1.00 93.50 92 GLY A N 1
ATOM 678 C CA . GLY A 1 92 ? 6.590 -3.573 7.828 1.00 93.50 92 GLY A CA 1
ATOM 679 C C . GLY A 1 92 ? 6.487 -3.362 6.313 1.00 93.50 92 GLY A C 1
ATOM 680 O O . GLY A 1 92 ? 7.490 -3.447 5.601 1.00 93.50 92 GLY A O 1
ATOM 681 N N . ALA A 1 93 ? 5.300 -3.013 5.815 1.00 93.81 93 ALA A N 1
ATOM 682 C CA . ALA A 1 93 ? 5.076 -2.716 4.403 1.00 93.81 93 ALA A CA 1
ATOM 683 C C . ALA A 1 93 ? 5.845 -1.471 3.937 1.00 93.81 93 ALA A C 1
ATOM 685 O O . ALA A 1 93 ? 6.386 -1.469 2.838 1.00 93.81 93 ALA A O 1
ATOM 686 N N . ARG A 1 94 ? 5.993 -0.441 4.779 1.00 93.44 94 ARG A N 1
ATOM 687 C CA . ARG A 1 94 ? 6.813 0.740 4.464 1.00 93.44 94 ARG A CA 1
ATOM 688 C C . ARG A 1 94 ? 8.294 0.397 4.300 1.00 93.44 94 ARG A C 1
ATOM 690 O O . ARG A 1 94 ? 8.955 0.970 3.435 1.00 93.44 94 ARG A O 1
ATOM 697 N N . ALA A 1 95 ? 8.821 -0.530 5.100 1.00 91.94 95 ALA A N 1
ATOM 698 C CA . ALA A 1 95 ? 10.201 -0.994 4.953 1.00 91.94 95 ALA A CA 1
ATOM 699 C C . ALA A 1 95 ? 10.405 -1.776 3.642 1.00 91.94 95 ALA A C 1
ATOM 701 O O . ALA A 1 95 ? 11.435 -1.622 2.978 1.00 91.94 95 ALA A O 1
ATOM 702 N N . HIS A 1 96 ? 9.412 -2.578 3.242 1.00 90.25 96 HIS A N 1
ATOM 703 C CA . HIS A 1 96 ? 9.486 -3.443 2.065 1.00 90.25 96 HIS A CA 1
ATOM 704 C C . HIS A 1 96 ? 8.179 -3.441 1.241 1.00 90.25 96 HIS A C 1
ATOM 706 O O . HIS A 1 96 ? 7.481 -4.448 1.209 1.00 90.25 96 HIS A O 1
ATOM 712 N N . PRO A 1 97 ? 7.851 -2.362 0.506 1.00 87.12 97 PRO A N 1
ATOM 713 C CA . PRO A 1 97 ? 6.540 -2.205 -0.156 1.00 87.12 97 PRO A CA 1
ATOM 714 C C . PRO A 1 97 ? 6.355 -3.058 -1.418 1.00 87.12 97 PRO A C 1
ATOM 716 O O . PRO A 1 97 ? 5.256 -3.171 -1.948 1.00 87.12 97 PRO A O 1
ATOM 719 N N . LEU A 1 98 ? 7.442 -3.641 -1.929 1.00 88.88 98 LEU A N 1
ATOM 720 C CA . LEU A 1 98 ? 7.427 -4.574 -3.061 1.00 88.88 98 LEU A CA 1
ATOM 721 C C . LEU A 1 98 ? 7.435 -6.038 -2.607 1.00 88.88 98 LEU A C 1
ATOM 723 O O . LEU A 1 98 ? 7.410 -6.929 -3.455 1.00 88.88 98 LEU A O 1
ATOM 727 N N . ASP A 1 99 ? 7.527 -6.287 -1.299 1.00 92.75 99 ASP A N 1
ATOM 728 C CA . ASP A 1 99 ? 7.506 -7.635 -0.750 1.00 92.75 99 ASP A CA 1
ATOM 729 C C . ASP A 1 99 ? 6.048 -8.145 -0.703 1.00 92.75 99 ASP A C 1
ATOM 731 O O . ASP A 1 99 ? 5.177 -7.505 -0.099 1.00 92.75 99 ASP A O 1
ATOM 735 N N . PRO A 1 100 ? 5.731 -9.262 -1.384 1.00 91.31 100 PRO A N 1
ATOM 736 C CA . PRO A 1 100 ? 4.380 -9.814 -1.409 1.00 91.31 100 PRO A CA 1
ATOM 737 C C . PRO A 1 100 ? 3.862 -10.235 -0.026 1.00 91.31 100 PRO A C 1
ATOM 739 O O . PRO A 1 100 ? 2.644 -10.284 0.164 1.00 91.31 100 PRO A O 1
ATOM 742 N N . ASP A 1 101 ? 4.750 -10.535 0.926 1.00 93.31 101 ASP A N 1
ATOM 743 C CA . ASP A 1 101 ? 4.354 -10.991 2.259 1.00 93.31 101 ASP A CA 1
ATOM 744 C C . ASP A 1 101 ? 3.969 -9.813 3.163 1.00 93.31 101 ASP A C 1
ATOM 746 O O . ASP A 1 101 ? 2.944 -9.861 3.846 1.00 93.31 101 ASP A O 1
ATOM 750 N N . THR A 1 102 ? 4.723 -8.711 3.117 1.00 93.38 102 THR A N 1
ATOM 751 C CA . THR A 1 102 ? 4.401 -7.495 3.886 1.00 93.38 102 THR A CA 1
ATOM 752 C C . THR A 1 102 ? 3.124 -6.828 3.377 1.00 93.38 102 THR A C 1
ATOM 754 O O . THR A 1 102 ? 2.301 -6.380 4.173 1.00 93.38 102 THR A O 1
ATOM 757 N N . THR A 1 103 ? 2.917 -6.811 2.058 1.00 93.00 103 THR A N 1
ATOM 758 C CA . THR A 1 103 ? 1.695 -6.295 1.423 1.00 93.00 103 THR A CA 1
ATOM 759 C C . THR A 1 103 ? 0.479 -7.165 1.740 1.00 93.00 103 THR A C 1
ATOM 761 O O . THR A 1 103 ? -0.585 -6.632 2.047 1.00 93.00 103 THR A O 1
ATOM 764 N N . ALA A 1 104 ? 0.627 -8.495 1.763 1.00 94.38 104 ALA A N 1
ATOM 765 C CA . ALA A 1 104 ? -0.442 -9.396 2.194 1.00 94.38 104 ALA A CA 1
ATOM 766 C C . ALA A 1 104 ? -0.798 -9.215 3.678 1.00 94.38 104 ALA A C 1
ATOM 768 O O . ALA A 1 104 ? -1.979 -9.164 4.022 1.00 94.38 104 ALA A O 1
ATOM 769 N N . ALA A 1 105 ? 0.208 -9.084 4.548 1.00 94.88 105 ALA A N 1
ATOM 770 C CA . ALA A 1 105 ? -0.002 -8.821 5.969 1.00 94.88 105 ALA A CA 1
ATOM 771 C C . ALA A 1 105 ? -0.699 -7.472 6.203 1.00 94.88 105 ALA A C 1
ATOM 773 O O . ALA A 1 105 ? -1.618 -7.395 7.018 1.00 94.88 105 ALA A O 1
ATOM 774 N N . LEU A 1 106 ? -0.305 -6.431 5.459 1.00 96.12 106 LEU A N 1
ATOM 775 C CA . LEU A 1 106 ? -0.959 -5.124 5.494 1.00 96.12 106 LEU A CA 1
ATOM 776 C C . LEU A 1 106 ? -2.424 -5.218 5.059 1.00 96.12 106 LEU A C 1
ATOM 778 O O . LEU A 1 106 ? -3.297 -4.721 5.764 1.00 96.12 106 LEU A O 1
ATOM 782 N N . ASN A 1 107 ? -2.711 -5.894 3.944 1.00 95.38 107 ASN A N 1
ATOM 783 C CA . ASN A 1 107 ? -4.082 -6.054 3.462 1.00 95.38 107 ASN A CA 1
ATOM 784 C C . ASN A 1 107 ? -4.969 -6.802 4.474 1.00 95.38 107 ASN A C 1
ATOM 786 O O . ASN A 1 107 ? -6.086 -6.384 4.774 1.00 95.38 107 ASN A O 1
ATOM 790 N N . ALA A 1 108 ? -4.442 -7.872 5.076 1.00 96.25 108 ALA A N 1
ATOM 791 C CA . ALA A 1 108 ? -5.144 -8.592 6.133 1.00 96.25 108 ALA A CA 1
ATOM 792 C C . ALA A 1 108 ? -5.446 -7.685 7.341 1.00 96.25 108 ALA A C 1
ATOM 794 O O . ALA A 1 108 ? -6.557 -7.716 7.870 1.00 96.25 108 ALA A O 1
ATOM 795 N N . ALA A 1 109 ? -4.490 -6.850 7.757 1.00 96.12 109 ALA A N 1
ATOM 796 C CA . ALA A 1 109 ? -4.681 -5.933 8.875 1.00 96.12 109 ALA A CA 1
ATOM 797 C C . ALA A 1 109 ? -5.693 -4.812 8.568 1.00 96.12 109 ALA A C 1
ATOM 799 O O . ALA A 1 109 ? -6.499 -4.481 9.439 1.00 96.12 109 ALA A O 1
ATOM 800 N N . ILE A 1 110 ? -5.712 -4.290 7.333 1.00 95.06 110 ILE A N 1
ATOM 801 C CA . ILE A 1 110 ? -6.753 -3.360 6.858 1.00 95.06 110 ILE A CA 1
ATOM 802 C C . ILE A 1 110 ? -8.135 -4.013 6.998 1.00 95.06 110 ILE A C 1
ATOM 804 O O . ILE A 1 110 ? -9.039 -3.414 7.579 1.00 95.06 110 ILE A O 1
ATOM 808 N N . GLY A 1 111 ? -8.290 -5.262 6.547 1.00 95.38 111 GLY A N 1
ATOM 809 C CA . GLY A 1 111 ? -9.552 -5.996 6.677 1.00 95.38 111 GLY A CA 1
ATOM 810 C C . GLY A 1 111 ? -9.990 -6.192 8.134 1.00 95.38 111 GLY A C 1
ATOM 811 O O . GLY A 1 111 ? -11.154 -5.975 8.467 1.00 95.38 111 GLY A O 1
ATOM 812 N N . VAL A 1 112 ? -9.064 -6.547 9.033 1.00 95.62 112 VAL A N 1
ATOM 813 C CA . VAL A 1 112 ? -9.354 -6.685 10.475 1.00 95.62 112 VAL A CA 1
ATOM 814 C C . VAL A 1 112 ? -9.820 -5.361 11.084 1.00 95.62 112 VAL A C 1
ATOM 816 O O . VAL A 1 112 ? -10.805 -5.349 11.825 1.00 95.62 112 VAL A O 1
ATOM 819 N N . MET A 1 113 ? -9.161 -4.253 10.739 1.00 94.06 113 MET A N 1
ATOM 820 C CA . MET A 1 113 ? -9.554 -2.914 11.177 1.00 94.06 113 MET A CA 1
ATOM 821 C C . MET A 1 113 ? -10.959 -2.546 10.691 1.00 94.06 113 MET A C 1
ATOM 823 O O . MET A 1 113 ? -11.799 -2.135 11.488 1.00 94.06 113 MET A O 1
ATOM 827 N N . GLN A 1 114 ? -11.239 -2.736 9.401 1.00 92.75 114 GLN A N 1
ATOM 828 C CA . GLN A 1 114 ? -12.554 -2.449 8.826 1.00 92.75 114 GLN A CA 1
ATOM 829 C C . GLN A 1 114 ? -13.658 -3.265 9.508 1.00 92.75 114 GLN A C 1
ATOM 831 O O . GLN A 1 114 ? -14.705 -2.716 9.842 1.00 92.75 114 GLN A O 1
ATOM 836 N N . MET A 1 115 ? -13.412 -4.546 9.799 1.00 92.75 115 MET A N 1
ATOM 837 C CA . MET A 1 115 ? -14.361 -5.388 10.535 1.00 92.75 115 MET A CA 1
ATOM 838 C C . MET A 1 115 ? -14.567 -4.937 11.987 1.00 92.75 115 MET A C 1
ATOM 840 O O . MET A 1 115 ? -15.663 -5.098 12.523 1.00 92.75 115 MET A O 1
ATOM 844 N N . ALA A 1 116 ? -13.533 -4.428 12.661 1.00 91.38 116 ALA A N 1
ATOM 845 C CA . ALA A 1 116 ? -13.673 -3.872 14.009 1.00 91.38 116 ALA A CA 1
ATOM 846 C C . ALA A 1 116 ? -14.502 -2.576 13.984 1.00 91.38 116 ALA A C 1
ATOM 848 O O . ALA A 1 116 ? -15.440 -2.429 14.763 1.00 91.38 116 ALA A O 1
ATOM 849 N N . TRP A 1 117 ? -14.225 -1.689 13.024 1.00 89.75 117 TRP A N 1
ATOM 850 C CA . TRP A 1 117 ? -14.968 -0.445 12.825 1.00 89.75 117 TRP A CA 1
ATOM 851 C C . TRP A 1 117 ? -16.443 -0.676 12.456 1.00 89.75 117 TRP A C 1
ATOM 853 O O . TRP A 1 117 ? -17.342 0.005 12.944 1.00 89.75 117 TRP A O 1
ATOM 863 N N . GLN A 1 118 ? -16.722 -1.659 11.597 1.00 89.12 118 GLN A N 1
ATOM 864 C CA . GLN A 1 118 ? -18.091 -2.032 11.230 1.00 89.12 118 GLN A CA 1
ATOM 865 C C . GLN A 1 118 ? -18.883 -2.577 12.416 1.00 89.12 118 GLN A C 1
ATOM 867 O O . GLN A 1 118 ? -20.043 -2.209 12.571 1.00 89.12 118 GLN A O 1
ATOM 872 N N . ARG A 1 119 ? -18.264 -3.404 13.268 1.00 86.69 119 ARG A N 1
ATOM 873 C CA . ARG A 1 119 ? -18.909 -3.905 14.491 1.00 86.69 119 ARG A CA 1
ATOM 874 C C . ARG A 1 119 ? -19.310 -2.767 15.429 1.00 86.69 119 ARG A C 1
ATOM 876 O O . ARG A 1 119 ? -20.434 -2.770 15.908 1.00 86.69 119 ARG A O 1
ATOM 883 N N . MET A 1 120 ? -18.444 -1.766 15.598 1.00 83.12 120 MET A N 1
ATOM 884 C CA . MET A 1 120 ? -18.761 -0.568 16.386 1.00 83.12 120 MET A CA 1
ATOM 885 C C . MET A 1 120 ? -19.968 0.202 15.829 1.00 83.12 120 MET A C 1
ATOM 887 O O . MET A 1 120 ? -20.860 0.563 16.581 1.00 83.12 120 MET A O 1
ATOM 891 N N . GLN A 1 121 ? -20.028 0.423 14.511 1.00 82.50 121 GLN A N 1
ATOM 892 C CA . GLN A 1 121 ? -21.168 1.110 13.879 1.00 82.50 121 GLN A CA 1
ATOM 893 C C . GLN A 1 121 ? -22.476 0.311 13.966 1.00 82.50 121 GLN A C 1
ATOM 895 O O . GLN A 1 121 ? -23.556 0.890 14.025 1.00 82.50 121 GLN A O 1
ATOM 900 N N . GLN A 1 122 ? -22.402 -1.022 13.912 1.00 81.06 122 GLN A N 1
ATOM 901 C CA . GLN A 1 122 ? -23.588 -1.872 14.015 1.00 81.06 122 GLN A CA 1
ATOM 902 C C . GLN A 1 122 ? -24.189 -1.838 15.416 1.00 81.06 122 GLN A C 1
ATOM 904 O O . GLN A 1 122 ? -25.412 -1.808 15.531 1.00 81.06 122 GLN A O 1
ATOM 909 N N . ASP A 1 123 ? -23.345 -1.832 16.444 1.00 74.88 123 ASP A N 1
ATOM 910 C CA . ASP A 1 123 ? -23.775 -1.729 17.837 1.00 74.88 123 ASP A CA 1
ATOM 911 C C . ASP A 1 123 ? -24.402 -0.352 18.123 1.00 74.88 123 ASP A C 1
ATOM 913 O O . ASP A 1 123 ? -25.531 -0.270 18.600 1.00 74.88 123 ASP A O 1
ATOM 917 N N . ASP A 1 124 ? -23.750 0.717 17.647 1.00 67.62 124 ASP A N 1
ATOM 918 C CA . ASP A 1 124 ? -24.237 2.106 17.686 1.00 67.62 124 ASP A CA 1
ATOM 919 C C . ASP A 1 124 ? -25.649 2.274 17.096 1.00 67.62 124 ASP A C 1
ATOM 921 O O . ASP A 1 124 ? -26.483 3.008 17.616 1.00 67.62 124 ASP A O 1
ATOM 925 N N . ALA A 1 125 ? -25.940 1.562 16.003 1.00 60.16 125 ALA A N 1
ATOM 926 C CA . ALA A 1 125 ? -27.240 1.614 15.338 1.00 60.16 125 ALA A CA 1
ATOM 927 C C . ALA A 1 125 ? -28.352 0.854 16.086 1.00 60.16 125 ALA A C 1
ATOM 929 O O . ALA A 1 125 ? -29.532 1.110 15.832 1.00 60.16 125 ALA A O 1
ATOM 930 N N . HIS A 1 126 ? -28.000 -0.103 16.951 1.00 57.81 126 HIS A N 1
ATOM 931 C CA . HIS A 1 126 ? -28.958 -0.888 17.735 1.00 57.81 126 HIS A CA 1
ATOM 932 C C . HIS A 1 126 ? -29.196 -0.308 19.134 1.00 57.81 126 HIS A C 1
ATOM 934 O O . HIS A 1 126 ? -30.210 -0.646 19.751 1.00 57.81 126 HIS A O 1
ATOM 940 N N . ASP A 1 127 ? -28.314 0.569 19.619 1.00 62.41 127 ASP A N 1
ATOM 941 C CA . ASP A 1 127 ? -28.464 1.192 20.926 1.00 62.41 127 ASP A CA 1
ATOM 942 C C . ASP A 1 127 ? -29.459 2.371 20.892 1.00 62.41 127 ASP A C 1
ATOM 944 O O . ASP A 1 127 ? -29.271 3.395 20.233 1.00 62.41 127 ASP A O 1
ATOM 948 N N . LEU A 1 128 ? -30.560 2.233 21.634 1.00 53.84 128 LEU A N 1
ATOM 949 C CA . LEU A 1 128 ? -31.568 3.285 21.815 1.00 53.84 128 LEU A CA 1
ATOM 950 C C . LEU A 1 128 ? -31.106 4.367 22.814 1.00 53.84 128 LEU A C 1
ATOM 952 O O . LEU A 1 128 ? -31.808 5.367 22.984 1.00 53.84 128 LEU A O 1
ATOM 956 N N . ALA A 1 129 ? -29.961 4.174 23.483 1.00 53.97 129 ALA A N 1
ATOM 957 C CA . ALA A 1 129 ? -29.410 5.085 24.487 1.00 53.97 129 ALA A CA 1
ATOM 958 C C . ALA A 1 129 ? -28.604 6.267 23.905 1.00 53.97 129 ALA A C 1
ATOM 960 O O . ALA A 1 129 ? -28.276 7.197 24.647 1.00 53.97 129 ALA A O 1
ATOM 961 N N . GLY A 1 130 ? -28.348 6.285 22.592 1.00 53.81 130 GLY A N 1
ATOM 962 C CA . GLY A 1 130 ? -27.626 7.350 21.885 1.00 53.81 130 GLY A CA 1
ATOM 963 C C . GLY A 1 130 ? -26.319 6.867 21.251 1.00 53.81 130 GLY A C 1
ATOM 964 O O . GLY A 1 130 ? -25.834 5.791 21.569 1.00 53.81 130 GLY A O 1
ATOM 965 N N . ALA A 1 131 ? -25.750 7.669 20.345 1.00 59.62 131 ALA A N 1
ATOM 966 C CA . ALA A 1 131 ? -24.599 7.243 19.552 1.00 59.62 131 ALA A CA 1
ATOM 967 C C . ALA A 1 131 ? -23.300 7.126 20.392 1.00 59.62 131 ALA A C 1
ATOM 969 O O . ALA A 1 131 ? -22.768 8.132 20.870 1.00 59.62 131 ALA A O 1
ATOM 970 N N . ALA A 1 132 ? -22.763 5.912 20.521 1.00 64.88 132 ALA A N 1
ATOM 971 C CA . ALA A 1 132 ? -21.414 5.558 20.952 1.00 64.88 132 ALA A CA 1
ATOM 972 C C . ALA A 1 132 ? -20.312 6.170 20.064 1.00 64.88 132 ALA A C 1
ATOM 974 O O . ALA A 1 132 ? -19.207 6.437 20.547 1.00 64.88 132 ALA A O 1
ATOM 975 N N . LEU A 1 133 ? -20.592 6.421 18.778 1.00 74.31 13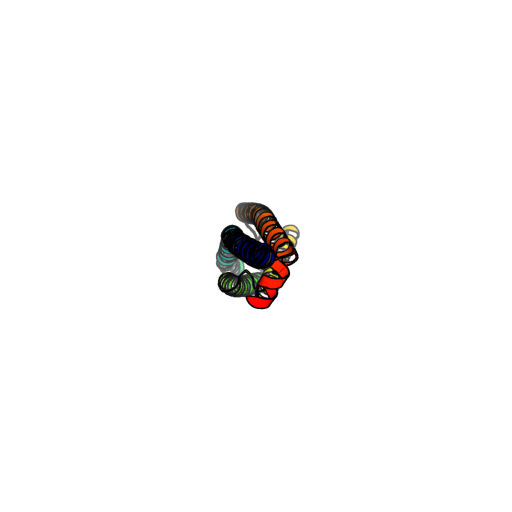3 LEU A N 1
ATOM 976 C CA . LEU A 1 133 ? -19.658 7.059 17.843 1.00 74.31 133 LEU A CA 1
ATOM 977 C C . LEU A 1 133 ? -20.174 8.423 17.360 1.00 74.31 133 LEU A C 1
ATOM 979 O O . LEU A 1 133 ? -21.189 8.479 16.666 1.00 74.31 133 LEU A O 1
ATOM 983 N N . PRO A 1 134 ? -19.446 9.527 17.616 1.00 80.75 134 PRO A N 1
ATOM 984 C CA . PRO A 1 134 ? -19.818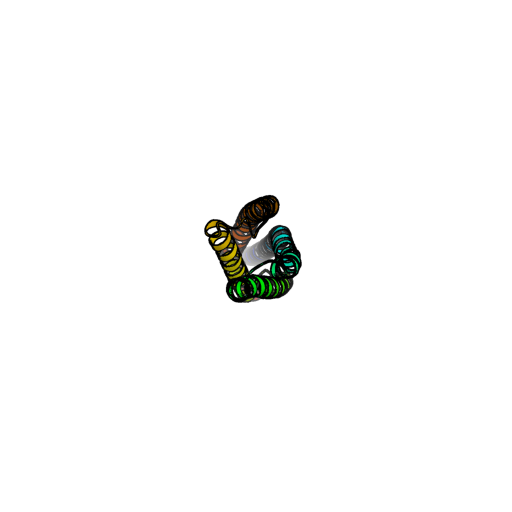 10.840 17.099 1.00 80.75 134 PRO A CA 1
ATOM 985 C C . PRO A 1 134 ? -19.959 10.851 15.567 1.00 80.75 134 PRO A C 1
ATOM 987 O O . PRO A 1 134 ? -19.080 10.365 14.852 1.00 80.75 134 PRO A O 1
ATOM 990 N N . GLU A 1 135 ? -21.023 11.468 15.044 1.00 83.81 135 GLU A N 1
ATOM 991 C CA . GLU A 1 135 ? -21.324 11.518 13.600 1.00 83.81 135 GLU A CA 1
ATOM 992 C C . GLU A 1 135 ? -20.167 12.112 12.775 1.00 83.81 135 GLU A C 1
ATOM 994 O O . GLU A 1 135 ? -19.823 11.621 11.698 1.00 83.81 135 GLU A O 1
ATOM 999 N N . ASN A 1 136 ? -19.481 13.130 13.309 1.00 87.50 136 ASN A N 1
ATOM 1000 C CA . ASN A 1 136 ? -18.311 13.725 12.660 1.00 87.50 136 ASN A CA 1
ATOM 1001 C C . ASN A 1 136 ? -17.172 12.714 12.458 1.00 87.50 136 ASN A C 1
ATOM 1003 O O . ASN A 1 136 ? -16.418 12.826 11.494 1.00 87.50 136 ASN A O 1
ATOM 1007 N N . LEU A 1 137 ? -17.039 11.746 13.362 1.00 87.44 137 LEU A N 1
ATOM 1008 C CA . LEU A 1 137 ? -16.005 10.724 13.323 1.00 87.44 137 LEU A CA 1
ATOM 1009 C C . LEU A 1 137 ? -16.339 9.676 12.255 1.00 87.44 137 LEU A C 1
ATOM 1011 O O . LEU A 1 137 ? -15.482 9.314 11.450 1.00 87.44 137 LEU A O 1
ATOM 1015 N N . GLN A 1 138 ? -17.609 9.275 12.171 1.00 88.00 138 GLN A N 1
ATOM 1016 C CA . GLN A 1 138 ? -18.096 8.395 11.107 1.00 88.00 138 GLN A CA 1
ATOM 1017 C C . GLN A 1 138 ? -17.859 9.016 9.720 1.00 88.00 138 GLN A C 1
ATOM 1019 O O . GLN A 1 138 ? -17.329 8.359 8.822 1.00 88.00 138 GLN A O 1
ATOM 1024 N N . LEU A 1 139 ? -18.158 10.311 9.560 1.00 91.25 139 LEU A N 1
ATOM 1025 C CA . LEU A 1 139 ? -17.895 11.046 8.319 1.00 91.25 139 LEU A CA 1
ATOM 1026 C C . LEU A 1 139 ? -16.398 11.130 7.989 1.00 91.25 139 LEU A C 1
ATOM 1028 O O . LEU A 1 139 ? -16.014 10.941 6.834 1.00 91.25 139 LEU A O 1
ATOM 1032 N N . GLN A 1 140 ? -15.539 11.393 8.980 1.00 93.44 140 GLN A N 1
ATOM 1033 C CA . GLN A 1 140 ? -14.085 11.392 8.783 1.00 93.44 140 GLN A CA 1
ATOM 1034 C C . GLN A 1 140 ? -13.582 10.017 8.336 1.00 93.44 140 GLN A C 1
ATOM 1036 O O . GLN A 1 140 ? -12.817 9.933 7.375 1.00 93.44 140 GLN A O 1
ATOM 1041 N N . TRP A 1 141 ? -14.061 8.941 8.967 1.00 92.38 141 TRP A N 1
ATOM 1042 C CA . TRP A 1 141 ? -13.718 7.575 8.582 1.00 92.38 141 TRP A CA 1
ATOM 1043 C C . TRP A 1 141 ? -14.094 7.282 7.126 1.00 92.38 141 TRP A C 1
ATOM 1045 O O . TRP A 1 141 ? -13.261 6.806 6.355 1.00 92.38 141 TRP A O 1
ATOM 1055 N N . GLN A 1 142 ? -15.318 7.627 6.714 1.00 93.06 142 GLN A N 1
ATOM 1056 C CA . GLN A 1 142 ? -15.779 7.444 5.333 1.00 93.06 142 GLN A CA 1
ATOM 1057 C C . GLN A 1 142 ? -14.928 8.226 4.320 1.00 93.06 142 GLN A C 1
ATOM 1059 O O . GLN A 1 142 ? -14.599 7.709 3.252 1.00 93.06 142 GLN A O 1
ATOM 1064 N N . GLN A 1 143 ? -14.530 9.459 4.650 1.00 95.81 143 GLN A N 1
ATOM 1065 C CA . GLN A 1 143 ? -13.650 10.255 3.788 1.00 95.81 143 GLN A CA 1
ATOM 1066 C C . GLN A 1 143 ? -12.260 9.626 3.645 1.00 95.81 143 GLN A C 1
ATOM 1068 O O . GLN A 1 143 ? -11.705 9.609 2.543 1.00 95.81 143 GLN A O 1
ATOM 1073 N N . LEU A 1 144 ? -11.698 9.107 4.739 1.00 95.94 144 LEU A N 1
ATOM 1074 C CA . LEU A 1 144 ? -10.420 8.398 4.711 1.00 95.94 144 LEU A CA 1
ATOM 1075 C C . LEU A 1 144 ? -10.509 7.111 3.892 1.00 95.94 144 LEU A C 1
ATOM 1077 O O . LEU A 1 144 ? -9.603 6.826 3.115 1.00 95.94 144 LEU A O 1
ATOM 1081 N N . GLU A 1 145 ? -11.613 6.377 4.010 1.00 94.56 145 GLU A N 1
ATOM 1082 C CA . GLU A 1 145 ? -11.856 5.155 3.248 1.00 94.56 145 GLU A CA 1
ATOM 1083 C C . GLU A 1 145 ? -11.913 5.428 1.738 1.00 94.56 145 GLU A C 1
ATOM 1085 O O . GLU A 1 145 ? -11.204 4.786 0.967 1.00 94.56 145 GLU A O 1
ATOM 1090 N N . ALA A 1 146 ? -12.636 6.468 1.312 1.00 95.88 146 ALA A N 1
ATOM 1091 C CA . ALA A 1 146 ? -12.672 6.870 -0.095 1.00 95.88 146 ALA A CA 1
ATOM 1092 C C . ALA A 1 146 ? -11.283 7.279 -0.628 1.00 95.88 146 ALA A C 1
ATOM 1094 O O . ALA A 1 146 ? -10.902 6.932 -1.750 1.00 95.88 146 ALA A O 1
ATOM 1095 N N . ARG A 1 147 ? -10.486 7.999 0.178 1.00 97.12 147 ARG A N 1
ATOM 1096 C CA . ARG A 1 147 ? -9.098 8.351 -0.179 1.00 97.12 147 ARG A CA 1
ATOM 1097 C C . ARG A 1 147 ? -8.203 7.117 -0.272 1.00 97.12 147 ARG A C 1
ATOM 1099 O O . ARG A 1 147 ? -7.381 7.045 -1.186 1.00 97.12 147 ARG A O 1
ATOM 1106 N N . ARG A 1 148 ? -8.362 6.163 0.650 1.00 95.94 148 ARG A N 1
ATOM 1107 C CA . ARG A 1 148 ? -7.648 4.881 0.661 1.00 95.94 148 ARG A CA 1
ATOM 1108 C C . ARG A 1 148 ? -7.955 4.075 -0.594 1.00 95.94 148 ARG A C 1
ATOM 1110 O O . ARG A 1 148 ? -7.030 3.576 -1.226 1.00 95.94 148 ARG A O 1
ATOM 1117 N N . GLU A 1 149 ? -9.221 3.945 -0.970 1.00 96.00 149 GLU A N 1
ATOM 1118 C CA . GLU A 1 149 ? -9.623 3.212 -2.175 1.00 96.00 149 GLU A CA 1
ATOM 1119 C C . GLU A 1 149 ? -9.009 3.831 -3.435 1.00 96.00 149 GLU A C 1
ATOM 1121 O O . GLU A 1 149 ? -8.401 3.125 -4.245 1.00 96.00 149 GLU A O 1
ATOM 1126 N N . ALA A 1 150 ? -9.083 5.159 -3.565 1.00 96.81 150 ALA A N 1
ATOM 1127 C CA . ALA A 1 150 ? -8.509 5.875 -4.699 1.00 96.81 150 ALA A CA 1
ATOM 1128 C C . ALA A 1 150 ? -6.981 5.700 -4.798 1.00 96.81 150 ALA A C 1
ATOM 1130 O O . ALA A 1 150 ? -6.457 5.430 -5.881 1.00 96.81 150 ALA A O 1
ATOM 1131 N N . SER A 1 151 ? -6.249 5.821 -3.684 1.00 96.19 151 SER A N 1
ATOM 1132 C CA . SER A 1 151 ? -4.792 5.628 -3.678 1.00 96.19 151 SER A CA 1
ATOM 1133 C C . SER A 1 151 ? -4.400 4.165 -3.901 1.00 96.19 151 SER A C 1
ATOM 1135 O O . SER A 1 151 ? -3.439 3.889 -4.621 1.00 96.19 151 SER A O 1
ATOM 1137 N N . THR A 1 152 ? -5.177 3.222 -3.361 1.00 96.38 152 THR A N 1
ATOM 1138 C CA . THR A 1 152 ? -4.979 1.778 -3.555 1.00 96.38 152 THR A CA 1
ATOM 1139 C C . THR A 1 152 ? -5.122 1.398 -5.026 1.00 96.38 152 THR A C 1
ATOM 1141 O O . THR A 1 152 ? -4.295 0.655 -5.550 1.00 96.38 152 THR A O 1
ATOM 1144 N N . ALA A 1 153 ? -6.103 1.964 -5.737 1.00 96.81 153 ALA A N 1
ATOM 1145 C CA . ALA A 1 153 ? -6.260 1.744 -7.173 1.00 96.81 153 ALA A CA 1
ATOM 1146 C C . ALA A 1 153 ? -5.014 2.181 -7.969 1.00 96.81 153 ALA A C 1
ATOM 1148 O O . ALA A 1 153 ? -4.542 1.443 -8.835 1.00 96.81 153 ALA A O 1
ATOM 1149 N N . LEU A 1 154 ? -4.433 3.342 -7.639 1.00 96.25 154 LEU A N 1
ATOM 1150 C CA . LEU A 1 154 ? -3.205 3.833 -8.277 1.00 96.25 154 LEU A CA 1
ATOM 1151 C C . LEU A 1 154 ? -1.992 2.943 -7.972 1.00 96.25 154 LEU A C 1
ATOM 1153 O O . LEU A 1 154 ? -1.176 2.681 -8.858 1.00 96.25 154 LEU A O 1
ATOM 1157 N N . PHE A 1 155 ? -1.874 2.461 -6.735 1.00 96.50 155 PHE A N 1
ATOM 1158 C CA . PHE A 1 155 ? -0.822 1.525 -6.342 1.00 96.50 155 PHE A CA 1
ATOM 1159 C C . PHE A 1 155 ? -0.937 0.185 -7.074 1.00 96.50 155 PHE A C 1
ATOM 1161 O O . PHE A 1 155 ? 0.048 -0.303 -7.634 1.00 96.50 155 PHE A O 1
ATOM 1168 N N . ASN A 1 156 ? -2.147 -0.369 -7.143 1.00 96.62 156 ASN A N 1
ATOM 1169 C CA . ASN A 1 156 ? -2.418 -1.627 -7.829 1.00 96.62 156 ASN A CA 1
ATOM 1170 C C . ASN A 1 156 ? -2.123 -1.528 -9.328 1.00 96.62 156 ASN A C 1
ATOM 1172 O O . ASN A 1 156 ? -1.518 -2.434 -9.901 1.00 96.62 156 ASN A O 1
ATOM 1176 N N . GLU A 1 157 ? -2.459 -0.401 -9.953 1.00 97.44 157 GLU A N 1
ATOM 1177 C CA . GLU A 1 157 ? -2.116 -0.141 -11.349 1.00 97.44 157 GLU A CA 1
ATOM 1178 C C . GLU A 1 157 ? -0.595 -0.057 -11.566 1.00 97.44 157 GLU A C 1
ATOM 1180 O O . GLU A 1 157 ? -0.058 -0.684 -12.483 1.00 97.44 157 GLU A O 1
ATOM 1185 N N . ALA A 1 158 ? 0.138 0.638 -10.688 1.00 96.12 158 ALA A N 1
ATOM 1186 C CA . ALA A 1 158 ? 1.599 0.692 -10.761 1.00 96.12 158 ALA A CA 1
ATOM 1187 C C . ALA A 1 158 ? 2.235 -0.707 -10.635 1.00 96.12 158 ALA A C 1
ATOM 1189 O O . ALA A 1 158 ? 3.172 -1.031 -11.374 1.00 96.12 158 ALA A O 1
ATOM 1190 N N . ILE A 1 159 ? 1.709 -1.557 -9.744 1.00 96.31 159 ILE A N 1
ATOM 1191 C CA . ILE A 1 159 ? 2.140 -2.955 -9.606 1.00 96.31 159 ILE A CA 1
ATOM 1192 C C . ILE A 1 159 ? 1.844 -3.751 -10.870 1.00 96.31 159 ILE A C 1
ATOM 1194 O O . ILE A 1 159 ? 2.721 -4.477 -11.333 1.00 96.31 159 ILE A O 1
ATOM 1198 N N . ASN A 1 160 ? 0.656 -3.610 -11.458 1.00 96.25 160 ASN A N 1
ATOM 1199 C CA . ASN A 1 160 ? 0.298 -4.314 -12.687 1.00 96.25 160 ASN A CA 1
ATOM 1200 C C . ASN A 1 160 ? 1.237 -3.941 -13.840 1.00 96.25 160 ASN A C 1
ATOM 1202 O O . ASN A 1 160 ? 1.730 -4.822 -14.546 1.00 96.25 160 ASN A O 1
ATOM 1206 N N . GLN A 1 161 ? 1.566 -2.655 -13.992 1.00 95.25 161 GLN A N 1
ATOM 1207 C CA . GLN A 1 161 ? 2.529 -2.197 -14.997 1.00 95.25 161 GLN A CA 1
ATOM 1208 C C . GLN A 1 161 ? 3.941 -2.734 -14.738 1.00 95.25 161 GLN A C 1
ATOM 1210 O O . GLN A 1 161 ? 4.628 -3.144 -15.677 1.00 95.25 161 GLN A O 1
ATOM 1215 N N . TYR A 1 162 ? 4.379 -2.755 -13.478 1.00 94.62 162 TYR A N 1
ATOM 1216 C CA . TYR A 1 162 ? 5.664 -3.326 -13.080 1.00 94.62 162 TYR A CA 1
ATOM 1217 C C . TYR A 1 162 ? 5.724 -4.839 -13.348 1.00 94.62 162 TYR A C 1
ATOM 1219 O O . TYR A 1 162 ? 6.635 -5.298 -14.041 1.00 94.62 162 TYR A O 1
ATOM 1227 N N . ASN A 1 163 ? 4.726 -5.595 -12.885 1.00 94.31 163 ASN A N 1
ATOM 1228 C CA . ASN A 1 163 ? 4.599 -7.042 -13.074 1.00 94.31 163 ASN A CA 1
ATOM 1229 C C . ASN A 1 163 ? 4.514 -7.409 -14.563 1.00 94.31 163 ASN A C 1
ATOM 1231 O O . ASN A 1 163 ? 5.172 -8.342 -15.022 1.00 94.31 163 ASN A O 1
ATOM 1235 N N . GLY A 1 164 ? 3.759 -6.634 -15.343 1.00 92.69 164 GLY A N 1
ATOM 1236 C CA . GLY A 1 164 ? 3.694 -6.788 -16.792 1.00 92.69 164 GLY A CA 1
ATOM 1237 C C . GLY A 1 164 ? 5.039 -6.515 -17.465 1.00 92.69 164 GLY A C 1
ATOM 1238 O O . GLY A 1 164 ? 5.436 -7.248 -18.366 1.00 92.69 164 GLY A O 1
ATOM 1239 N N . ALA A 1 165 ? 5.780 -5.497 -17.020 1.00 90.44 165 ALA A N 1
ATOM 1240 C CA . ALA A 1 165 ? 7.079 -5.172 -17.597 1.00 90.44 165 ALA A CA 1
ATOM 1241 C C . ALA A 1 165 ? 8.145 -6.231 -17.301 1.00 90.44 165 ALA A C 1
ATOM 1243 O O . ALA A 1 165 ? 8.892 -6.566 -18.215 1.00 90.44 165 ALA A O 1
ATOM 1244 N N . ILE A 1 166 ? 8.210 -6.788 -16.085 1.00 91.56 166 ILE A N 1
ATOM 1245 C CA . ILE A 1 166 ? 9.162 -7.872 -15.771 1.00 91.56 166 ILE A CA 1
ATOM 1246 C C . ILE A 1 166 ? 8.843 -9.163 -16.540 1.00 91.56 166 ILE A C 1
ATOM 1248 O O . ILE A 1 166 ? 9.746 -9.959 -16.776 1.00 91.56 166 ILE A O 1
ATOM 1252 N N . ALA A 1 167 ? 7.590 -9.347 -16.975 1.00 89.25 167 ALA A N 1
ATOM 1253 C CA . ALA A 1 167 ? 7.143 -10.497 -17.760 1.00 89.25 167 ALA A CA 1
ATOM 1254 C C . ALA A 1 167 ? 7.365 -10.356 -19.283 1.00 89.25 167 ALA A C 1
ATOM 1256 O O . ALA A 1 167 ? 7.088 -11.288 -20.034 1.00 89.25 167 ALA A O 1
ATOM 1257 N N . GLN A 1 168 ? 7.858 -9.211 -19.769 1.00 86.75 168 GLN A N 1
ATOM 1258 C CA . GLN A 1 168 ? 8.100 -8.961 -21.197 1.00 86.75 168 GLN A CA 1
ATOM 1259 C C . GLN A 1 168 ? 9.554 -9.260 -21.589 1.00 86.75 168 GLN A C 1
ATOM 1261 O O . GLN A 1 168 ? 10.477 -9.038 -20.813 1.00 86.75 168 GLN A O 1
ATOM 1266 N N . PHE A 1 169 ? 9.804 -9.709 -22.822 1.00 80.06 169 PHE A N 1
ATOM 1267 C CA . PHE A 1 169 ? 11.163 -9.797 -23.380 1.00 80.06 169 PHE A CA 1
ATOM 1268 C C . PHE A 1 169 ? 11.676 -8.384 -23.741 1.00 80.06 169 PHE A C 1
ATOM 1270 O O . PHE A 1 169 ? 10.921 -7.635 -24.366 1.00 80.06 169 PHE A O 1
ATOM 1277 N N . PRO A 1 170 ? 12.900 -7.960 -23.342 1.00 77.69 170 PRO A N 1
ATOM 1278 C CA . PRO A 1 170 ? 13.981 -8.702 -22.660 1.00 77.69 170 PRO A CA 1
ATOM 1279 C C . PRO A 1 170 ? 13.872 -8.799 -21.161 1.00 77.69 170 PRO A C 1
ATOM 1281 O O . PRO A 1 170 ? 14.675 -9.502 -20.553 1.00 77.69 170 PRO A O 1
ATOM 1284 N N . ALA A 1 171 ? 13.033 -7.965 -20.561 1.00 82.25 171 ALA A N 1
ATOM 1285 C CA . ALA A 1 171 ? 13.035 -7.715 -19.136 1.00 82.25 171 ALA A CA 1
ATOM 1286 C C . ALA A 1 171 ? 12.958 -9.010 -18.319 1.00 82.25 171 ALA A C 1
ATOM 1288 O O . ALA A 1 171 ? 13.573 -9.039 -17.271 1.00 82.25 171 ALA A O 1
ATOM 1289 N N . LEU A 1 172 ? 12.366 -10.093 -18.832 1.00 84.69 172 LEU A N 1
ATOM 1290 C CA . LEU A 1 172 ? 12.469 -11.452 -18.281 1.00 84.69 172 LEU A CA 1
ATOM 1291 C C . LEU A 1 172 ? 13.916 -11.924 -18.010 1.00 84.69 172 LEU A C 1
ATOM 1293 O O . LEU A 1 172 ? 14.212 -12.427 -16.927 1.00 84.69 172 LEU A O 1
ATOM 1297 N N . LEU A 1 173 ? 14.832 -11.746 -18.969 1.00 81.31 173 LEU A N 1
ATOM 1298 C CA . LEU A 1 173 ? 16.249 -12.112 -18.833 1.00 81.31 173 LEU A CA 1
ATOM 1299 C C . LEU A 1 173 ? 16.936 -11.254 -17.767 1.00 81.31 173 LEU A C 1
ATOM 1301 O O . LEU A 1 173 ? 17.675 -11.762 -16.926 1.00 81.31 173 LEU A O 1
ATOM 1305 N N . LEU A 1 174 ? 16.653 -9.949 -17.778 1.00 80.69 174 LEU A N 1
ATOM 1306 C CA . LEU A 1 174 ? 17.174 -9.017 -16.779 1.00 80.69 174 LEU A CA 1
ATOM 1307 C C . LEU A 1 174 ? 16.557 -9.271 -15.398 1.00 80.69 174 LEU A C 1
ATOM 1309 O O . LEU A 1 174 ? 17.245 -9.149 -14.394 1.00 80.69 174 LEU A O 1
ATOM 1313 N N . ALA A 1 175 ? 15.287 -9.660 -15.329 1.00 81.06 175 ALA A N 1
ATOM 1314 C CA . ALA A 1 175 ? 14.577 -9.957 -14.095 1.00 81.06 175 ALA A CA 1
ATOM 1315 C C . ALA A 1 175 ? 15.179 -11.178 -13.406 1.00 81.06 175 ALA A C 1
ATOM 1317 O O . ALA A 1 175 ? 15.411 -11.134 -12.201 1.00 81.06 175 ALA A O 1
ATOM 1318 N N . SER A 1 176 ? 15.522 -12.212 -14.179 1.00 80.25 176 SER A N 1
ATOM 1319 C CA . SER A 1 176 ? 16.269 -13.366 -13.680 1.00 80.25 176 SER A CA 1
ATOM 1320 C C . SER A 1 176 ? 17.681 -12.983 -13.219 1.00 80.25 176 SER A C 1
ATOM 1322 O O . SER A 1 176 ? 18.072 -13.362 -12.118 1.00 80.25 176 SER A O 1
ATOM 1324 N N . LEU A 1 177 ? 18.426 -12.196 -14.005 1.00 83.19 177 LEU A N 1
ATOM 1325 C CA . LEU A 1 177 ? 19.813 -11.832 -13.684 1.00 83.19 177 LEU A CA 1
ATOM 1326 C C . LEU A 1 177 ? 19.927 -10.885 -12.472 1.00 83.19 177 LEU A C 1
ATOM 1328 O O . LEU A 1 177 ? 20.836 -11.018 -11.655 1.00 83.19 177 LEU A O 1
ATOM 1332 N N . PHE A 1 178 ? 18.996 -9.938 -12.340 1.00 81.38 178 PHE A N 1
ATOM 1333 C CA . PHE A 1 178 ? 18.987 -8.897 -11.305 1.00 81.38 178 PHE A CA 1
ATOM 1334 C C . PHE A 1 178 ? 17.950 -9.136 -10.195 1.00 81.38 178 PHE A C 1
ATOM 1336 O O . PHE A 1 178 ? 17.740 -8.261 -9.358 1.00 81.38 178 PHE A O 1
ATOM 1343 N N . HIS A 1 179 ? 17.329 -10.318 -10.154 1.00 84.75 179 HIS A N 1
ATOM 1344 C CA . HIS A 1 179 ? 16.386 -10.743 -9.112 1.00 84.75 179 HIS A CA 1
ATOM 1345 C C . HIS A 1 179 ? 15.161 -9.823 -8.940 1.00 84.75 179 HIS A C 1
ATOM 1347 O O . HIS A 1 179 ? 14.672 -9.627 -7.824 1.00 84.75 179 HIS A O 1
ATOM 1353 N N . PHE A 1 180 ? 14.632 -9.267 -10.035 1.00 83.69 180 PHE A N 1
ATOM 1354 C CA . PHE A 1 180 ? 13.348 -8.564 -9.988 1.00 83.69 180 PHE A CA 1
ATOM 1355 C C . PHE A 1 180 ? 12.224 -9.580 -9.777 1.00 83.69 180 PHE A C 1
ATOM 1357 O O . PHE A 1 180 ? 12.017 -10.472 -10.599 1.00 83.69 180 PHE A O 1
ATOM 1364 N N . LYS A 1 181 ? 11.501 -9.443 -8.664 1.00 88.19 181 LYS A N 1
ATOM 1365 C CA . LYS A 1 181 ? 10.386 -10.321 -8.295 1.00 88.19 181 LYS A CA 1
ATOM 1366 C C . LYS A 1 181 ? 9.044 -9.636 -8.561 1.00 88.19 181 LYS A C 1
ATOM 1368 O O . LYS A 1 181 ? 8.985 -8.408 -8.447 1.00 88.19 181 LYS A O 1
ATOM 1373 N N . PRO A 1 182 ? 7.991 -10.401 -8.899 1.00 88.44 182 PRO A N 1
ATOM 1374 C CA . PRO A 1 182 ? 6.636 -9.871 -8.965 1.00 88.44 182 PRO A CA 1
ATOM 1375 C C . PRO A 1 182 ? 6.192 -9.367 -7.589 1.00 88.44 182 PRO A C 1
ATOM 1377 O O . PRO A 1 182 ? 6.486 -9.992 -6.570 1.00 88.44 182 PRO A O 1
ATOM 1380 N N . ALA A 1 183 ? 5.492 -8.236 -7.583 1.00 90.19 183 ALA A N 1
ATOM 1381 C CA . ALA A 1 183 ? 4.898 -7.638 -6.391 1.00 90.19 183 ALA A CA 1
ATOM 1382 C C . ALA A 1 183 ? 3.398 -7.969 -6.306 1.00 90.19 183 ALA A C 1
ATOM 1384 O O . ALA A 1 183 ? 2.799 -8.430 -7.284 1.00 90.19 183 ALA A O 1
ATOM 1385 N N . ARG A 1 184 ? 2.784 -7.722 -5.146 1.00 92.38 184 ARG A N 1
ATOM 1386 C CA . ARG A 1 184 ? 1.369 -8.011 -4.879 1.00 92.38 184 ARG A CA 1
ATOM 1387 C C . ARG A 1 184 ? 0.564 -6.728 -4.698 1.00 92.38 184 ARG A C 1
ATOM 1389 O O . ARG A 1 184 ? 1.050 -5.792 -4.074 1.00 92.38 184 ARG A O 1
ATOM 1396 N N . THR A 1 185 ? -0.656 -6.718 -5.228 1.00 93.00 185 THR A N 1
ATOM 1397 C CA . THR A 1 185 ? -1.653 -5.658 -5.025 1.00 93.00 185 THR A CA 1
ATOM 1398 C C . THR A 1 185 ? -2.209 -5.667 -3.600 1.00 93.00 185 THR A C 1
ATOM 1400 O O . THR A 1 185 ? -2.225 -6.717 -2.950 1.00 93.00 185 THR A O 1
ATOM 1403 N N . LEU A 1 186 ? -2.681 -4.505 -3.146 1.00 87.12 186 LEU A N 1
ATOM 1404 C CA . LEU A 1 186 ? -3.475 -4.346 -1.925 1.00 87.12 186 LEU A CA 1
ATOM 1405 C C . LEU A 1 186 ? -4.949 -4.640 -2.215 1.00 87.12 186 LEU A C 1
ATOM 1407 O O . LEU A 1 186 ? -5.447 -4.172 -3.266 1.00 87.12 186 LEU A O 1
#

pLDDT: mean 86.39, std 12.22, range [52.09, 97.44]

Foldseek 3Di:
DVVVVVVVVVVVVVVVVVVVLVVVLVVLVVQLLVLLVLLLVLLVVLLVLLVVLLVLLVVPLVPDDDPVNVVSVVLNVQLNVLSVQLVVLSVQCNVPVQDQVSQVSNVVSVVSNVVSVVVQVVVQVPDPPHGSDDPVSVVVNVVSVVSNVVSLVSSQVSLVVSQVSCVDPPNVVVCVVVVPDRGDGD

Sequence (186 aa):
MSESLALWISAAVLLFWSVGAYNRLVRLRAAVLLAFAAVEVPLREQVELAQSCLPLSANSAGMQEDVLLDDMSSLWSGLGAAANQFAASLAGARAHPLDPDTTAALNAAIGVMQMAWQRMQQDDAHDLAGAALPENLQLQWQQLEARREASTALFNEAINQYNGAIAQFPALLLASLFHFKPARTL

Secondary structure (DSSP, 8-state):
-HHHHHHHHHHHHHHHHHHHHHHHHHHHHHHHHHHHHHHHHHHHHHHHHHHHHHHHHHHHTTSS-HHHHHHHHHHHHHHHHHHHHHHHHHHHHHH-TT-HHHHHHHHHHHHHHHHHHHHHHH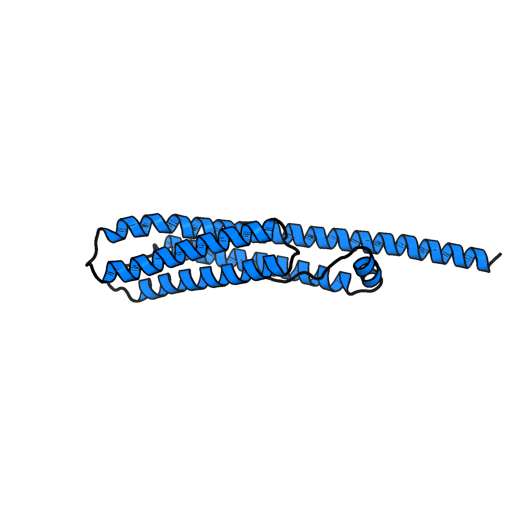HHHH-TT--SS-HHHHHHHHHHHHHHHHHHHHHHHHHHHHHHHHTSTTHHHHHHHHTPPPP---

Radius of gyration: 24.44 Å; chains: 1; bounding box: 66×27×78 Å